Protein AF-A0A0R3RPY6-F1 (afdb_monomer_lite)

Radius of gyration: 16.66 Å; chains: 1; bounding box: 42×38×41 Å

Foldseek 3Di:
DDPAPDQDDPQLVQLVVLCVVLVWAFLCPQQVNSCSNVCSSLLETETAAPDQEACDDWVNGSGHHDDGDDHDPCNLVSLLVSCVSSVRLYYHYHYHHDPVDDDDDVVLLSCVSSVNQEYEAEADDDPDPSGDDRPDDDDPVNQVVVVVSSVVSPRLYYHTDHPTDPPPCVVVSSVVSVVSVVVD

Secondary structure (DSSP, 8-state):
---PPPP-SHHHHHHHHHHHHTT-EEHHHHTT-TTHHHHHHTTEEEEEES-SEESS--TT--SEESSPPPP-TTHHHHHHHHHHHHT-SEEEEEE---TTS--SSHHHHHHHHTT--EEEEE----SSTTSPP-S-PPPHHHHHHHHHHHHHHT-SEEEEETT--TTSSHHHHHHHHHHHHH--

InterPro domains:
  IPR003698 Lipoyl synthase [PTHR10949] (3-104)
  IPR007197 Radical SAM [PF04055] (49-115)
  IPR007197 Radical SAM [SFLDS00029] (50-115)
  IPR058240 Radical SAM superfamily [SSF102114] (10-173)

Structure (mmCIF, N/CA/C/O backbone):
data_AF-A0A0R3RPY6-F1
#
_entry.id   AF-A0A0R3RPY6-F1
#
loop_
_atom_site.group_PDB
_atom_site.id
_atom_site.type_symbol
_atom_site.label_atom_id
_atom_site.label_alt_id
_atom_site.label_comp_id
_atom_site.label_asym_id
_atom_site.label_entity_id
_atom_site.label_seq_id
_atom_site.pdbx_PDB_ins_code
_atom_site.Cartn_x
_atom_site.Cartn_y
_atom_site.Cartn_z
_atom_site.occupancy
_atom_site.B_iso_or_equiv
_atom_site.auth_seq_id
_atom_site.auth_comp_id
_atom_site.auth_asym_id
_atom_site.auth_atom_id
_atom_site.pdbx_PDB_model_num
ATOM 1 N N . MET A 1 1 ? 19.024 -7.242 17.850 1.00 41.72 1 MET A N 1
ATOM 2 C CA . MET A 1 1 ? 17.543 -7.255 17.776 1.00 41.72 1 MET A CA 1
ATOM 3 C C . MET A 1 1 ? 16.976 -7.043 19.172 1.00 41.72 1 MET A C 1
ATOM 5 O O . MET A 1 1 ? 17.352 -7.772 20.080 1.00 41.72 1 MET A O 1
ATOM 9 N N . ARG A 1 2 ? 16.131 -6.024 19.368 1.00 42.88 2 ARG A N 1
ATOM 10 C CA . ARG A 1 2 ? 15.501 -5.726 20.665 1.00 42.88 2 ARG A CA 1
ATOM 11 C C . ARG A 1 2 ? 14.453 -6.812 20.953 1.00 42.88 2 ARG A C 1
ATOM 13 O O . ARG A 1 2 ? 13.569 -7.004 20.123 1.00 42.88 2 ARG A O 1
ATOM 20 N N . LYS A 1 3 ? 14.554 -7.529 22.082 1.00 46.50 3 LYS A N 1
ATOM 21 C CA . LYS A 1 3 ? 13.509 -8.472 22.528 1.00 46.50 3 LYS A CA 1
ATOM 22 C C . LYS A 1 3 ? 12.223 -7.678 22.761 1.00 46.50 3 LYS A C 1
ATOM 24 O O . LYS A 1 3 ? 12.133 -6.909 23.714 1.00 46.50 3 LYS A O 1
ATOM 29 N N . THR A 1 4 ? 11.273 -7.807 21.848 1.00 56.09 4 THR A N 1
ATOM 30 C CA . THR A 1 4 ? 9.959 -7.165 21.919 1.00 56.09 4 THR A CA 1
ATOM 31 C C . THR A 1 4 ? 8.980 -8.120 22.594 1.00 56.09 4 THR A C 1
ATOM 33 O O . THR A 1 4 ? 9.084 -9.337 22.443 1.00 56.09 4 THR A O 1
ATOM 36 N N . LYS A 1 5 ? 8.074 -7.575 23.414 1.00 60.16 5 LYS A N 1
ATOM 37 C CA . LYS A 1 5 ? 7.032 -8.364 24.083 1.00 60.16 5 LYS A CA 1
ATOM 38 C C . LYS A 1 5 ? 6.155 -9.031 23.023 1.00 60.16 5 LYS A C 1
ATOM 40 O O . LYS A 1 5 ? 5.883 -8.420 21.991 1.00 60.16 5 LYS A O 1
ATOM 45 N N . ALA A 1 6 ? 5.717 -10.261 23.292 1.00 69.00 6 ALA A N 1
ATOM 46 C CA . ALA A 1 6 ? 4.781 -10.953 22.415 1.00 69.00 6 ALA A CA 1
ATOM 47 C C . ALA A 1 6 ? 3.552 -10.060 22.163 1.00 69.00 6 ALA A C 1
ATOM 49 O O . ALA A 1 6 ? 3.066 -9.430 23.111 1.00 69.00 6 ALA A O 1
ATOM 50 N N . PRO A 1 7 ? 3.074 -9.959 20.912 1.00 71.81 7 PRO A N 1
ATOM 51 C CA . PRO A 1 7 ? 1.901 -9.158 20.616 1.00 71.81 7 PRO A CA 1
ATOM 52 C C . PRO A 1 7 ? 0.707 -9.711 21.400 1.00 71.81 7 PRO A C 1
ATOM 54 O O . PRO A 1 7 ? 0.365 -10.886 21.293 1.00 71.81 7 PRO A O 1
ATOM 57 N N . ALA A 1 8 ? 0.116 -8.861 22.236 1.00 73.62 8 ALA A N 1
ATOM 58 C CA . ALA A 1 8 ? -0.983 -9.210 23.123 1.00 73.62 8 ALA A CA 1
ATOM 59 C C . ALA A 1 8 ? -1.979 -8.045 23.197 1.00 73.62 8 ALA A C 1
ATOM 61 O O . ALA A 1 8 ? -1.600 -6.877 23.060 1.00 73.62 8 ALA A O 1
ATOM 62 N N . GLY A 1 9 ? -3.254 -8.367 23.413 1.00 81.50 9 GLY A N 1
ATOM 63 C CA . GLY A 1 9 ? -4.333 -7.390 23.570 1.00 81.50 9 GLY A CA 1
ATOM 64 C C . GLY A 1 9 ? -5.594 -7.756 22.790 1.00 81.50 9 GLY A C 1
ATOM 65 O O . GLY A 1 9 ? -5.540 -8.462 21.784 1.00 81.50 9 GLY A O 1
ATOM 66 N N . ARG A 1 10 ? -6.745 -7.253 23.254 1.00 85.12 10 ARG A N 1
ATOM 67 C CA . ARG A 1 10 ? -8.052 -7.491 22.618 1.00 85.12 10 ARG A CA 1
ATOM 68 C C . ARG A 1 10 ? -8.090 -6.963 21.181 1.00 85.12 10 ARG A C 1
ATOM 70 O O . ARG A 1 10 ? -8.435 -7.705 20.272 1.00 85.12 10 ARG A O 1
ATOM 77 N N . VAL A 1 11 ? -7.647 -5.719 20.986 1.00 83.81 11 VAL A N 1
ATOM 78 C CA . VAL A 1 11 ? -7.632 -5.044 19.676 1.00 83.81 11 VAL A CA 1
ATOM 79 C C . VAL A 1 11 ? -6.671 -5.732 18.704 1.00 83.81 11 VAL A C 1
ATOM 81 O O . VAL A 1 11 ? -6.978 -5.861 17.521 1.00 83.81 11 VAL A O 1
ATOM 84 N N .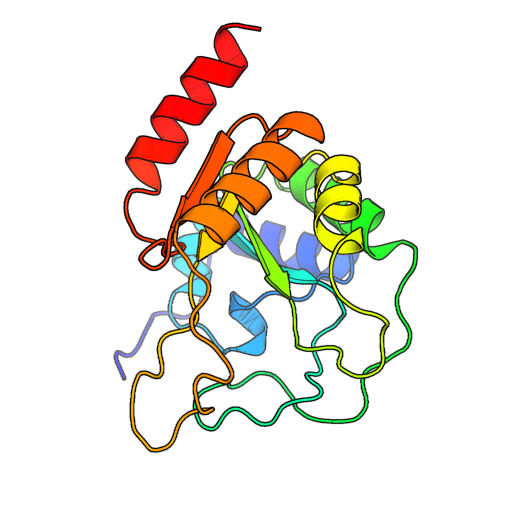 PHE A 1 12 ? -5.530 -6.229 19.191 1.00 87.75 12 PHE A N 1
ATOM 85 C CA . PHE A 1 12 ? -4.620 -7.042 18.382 1.00 87.75 12 PHE A CA 1
ATOM 86 C C . PHE A 1 12 ? -5.296 -8.318 17.858 1.00 87.75 12 PHE A C 1
ATOM 88 O O . PHE A 1 12 ? -5.211 -8.591 16.663 1.00 87.75 12 PHE A O 1
ATOM 95 N N . ASN A 1 13 ? -5.985 -9.073 18.723 1.00 88.19 13 ASN A N 1
ATOM 96 C CA . ASN A 1 13 ? -6.672 -10.306 18.322 1.00 88.19 13 ASN A CA 1
ATOM 97 C C . ASN A 1 13 ? -7.829 -10.025 17.354 1.00 88.19 13 ASN A C 1
ATOM 99 O O . ASN A 1 13 ? -7.922 -10.680 16.324 1.00 88.19 13 ASN A O 1
ATOM 103 N N . GLU A 1 14 ? -8.634 -8.991 17.615 1.00 87.81 14 GLU A N 1
ATOM 104 C CA . GLU A 1 14 ? -9.665 -8.525 16.676 1.00 87.81 14 GLU A CA 1
ATOM 105 C C . GLU A 1 14 ? -9.058 -8.183 15.306 1.00 87.81 14 GLU A C 1
ATOM 107 O O . GLU A 1 14 ? -9.587 -8.576 14.265 1.00 87.81 14 GLU A O 1
ATOM 112 N N . THR A 1 15 ? -7.908 -7.496 15.302 1.00 85.88 15 THR A N 1
ATOM 113 C CA . THR A 1 15 ? -7.197 -7.154 14.065 1.00 85.88 15 THR A CA 1
ATOM 114 C C . THR A 1 15 ? -6.719 -8.394 13.324 1.00 85.88 15 THR A C 1
ATOM 116 O O . THR A 1 15 ? -6.910 -8.509 12.114 1.00 85.88 15 THR A O 1
ATOM 119 N N . LEU A 1 16 ? -6.152 -9.353 14.054 1.00 88.94 16 LEU A N 1
ATOM 120 C CA . LEU A 1 16 ? -5.688 -10.619 13.505 1.00 88.94 16 LEU A CA 1
ATOM 121 C C . LEU A 1 16 ? -6.825 -11.432 12.878 1.00 88.94 16 LEU A C 1
ATOM 123 O O . LEU A 1 16 ? -6.647 -11.976 11.786 1.00 88.94 16 LEU A O 1
ATOM 127 N N . ASP A 1 17 ? -7.973 -11.503 13.545 1.00 89.44 17 ASP A N 1
ATOM 128 C CA . ASP A 1 17 ? -9.133 -12.257 13.073 1.00 89.44 17 ASP A CA 1
ATOM 129 C C . ASP A 1 17 ? -9.714 -11.648 11.801 1.00 89.44 17 ASP A C 1
ATOM 131 O O . ASP A 1 17 ? -10.043 -12.375 10.868 1.00 89.44 17 ASP A O 1
ATOM 135 N N . ILE A 1 18 ? -9.777 -10.318 11.712 1.00 85.69 18 ILE A N 1
ATOM 136 C CA . ILE A 1 18 ? -10.282 -9.641 10.514 1.00 85.69 18 ILE A CA 1
ATOM 137 C C . ILE A 1 18 ? -9.298 -9.789 9.348 1.00 85.69 18 ILE A C 1
ATOM 139 O O . ILE A 1 18 ? -9.722 -10.113 8.239 1.00 85.69 18 ILE A O 1
ATOM 143 N N . VAL A 1 19 ? -7.990 -9.646 9.590 1.00 86.88 19 VAL A N 1
ATOM 144 C CA . VAL A 1 19 ? -6.955 -9.906 8.573 1.00 86.88 19 VAL A CA 1
ATOM 145 C C . VAL A 1 19 ? -7.082 -11.329 8.020 1.00 86.88 19 VAL A C 1
ATOM 147 O O . VAL A 1 19 ? -7.006 -11.526 6.811 1.00 86.88 19 VAL A O 1
ATOM 150 N N . ARG A 1 20 ? -7.328 -12.326 8.882 1.00 88.00 20 ARG A N 1
ATOM 151 C CA . ARG A 1 20 ? -7.547 -13.721 8.462 1.00 88.00 20 ARG A CA 1
ATOM 152 C C . ARG A 1 20 ? -8.860 -13.911 7.708 1.00 88.00 20 ARG A C 1
ATOM 154 O O . ARG A 1 20 ? -8.863 -14.551 6.662 1.00 88.00 20 ARG A O 1
ATOM 161 N N . LEU A 1 21 ? -9.953 -13.354 8.225 1.00 87.69 21 LEU A N 1
ATOM 162 C CA . LEU A 1 21 ? -11.292 -13.481 7.647 1.00 87.69 21 LEU A CA 1
ATOM 163 C C . LEU A 1 21 ? -11.347 -12.950 6.210 1.00 87.69 21 LEU A C 1
ATOM 165 O O . LEU A 1 21 ? -12.005 -13.546 5.364 1.00 87.69 21 LEU A O 1
ATOM 169 N N . HIS A 1 22 ? -10.640 -11.852 5.942 1.00 83.81 22 HIS A N 1
ATOM 170 C CA . HIS A 1 22 ? -10.596 -11.207 4.629 1.00 83.81 22 HIS A CA 1
ATOM 171 C C . HIS A 1 22 ? -9.367 -11.590 3.800 1.00 83.81 22 HIS A C 1
ATOM 173 O O . HIS A 1 22 ? -9.105 -10.950 2.790 1.00 83.81 22 HIS A O 1
ATOM 179 N N . LYS A 1 23 ? -8.620 -12.626 4.211 1.00 86.00 23 LYS A N 1
ATOM 180 C CA . LYS A 1 23 ? -7.450 -13.146 3.481 1.00 86.00 23 LYS A CA 1
ATOM 181 C C . LYS A 1 23 ? -6.410 -12.067 3.139 1.00 86.00 23 LYS A C 1
ATOM 183 O O . LYS A 1 23 ? -5.788 -12.113 2.088 1.00 86.00 23 LYS A O 1
ATOM 188 N N . LEU A 1 24 ? -6.210 -11.100 4.034 1.00 83.31 24 LEU A N 1
ATOM 189 C CA . LEU A 1 24 ? -5.275 -10.008 3.790 1.00 83.31 24 LEU A CA 1
ATOM 190 C C . LEU A 1 24 ? -3.835 -10.413 4.091 1.00 83.31 24 LEU A C 1
ATOM 192 O O . LEU A 1 24 ? -3.530 -10.980 5.149 1.00 83.31 24 LEU A O 1
ATOM 196 N N . HIS A 1 25 ? -2.936 -10.000 3.206 1.00 87.50 25 HIS A N 1
ATOM 197 C CA . HIS A 1 25 ? -1.505 -10.011 3.461 1.00 87.50 25 HIS A CA 1
ATOM 198 C C . HIS A 1 25 ? -1.090 -8.688 4.106 1.00 87.50 25 HIS A C 1
ATOM 200 O O . HIS A 1 25 ? -1.678 -7.638 3.869 1.00 87.50 25 HIS A O 1
ATOM 206 N N . THR A 1 26 ? -0.104 -8.715 5.002 1.00 87.00 26 THR A N 1
ATOM 207 C CA . THR A 1 26 ? 0.362 -7.494 5.683 1.00 87.00 26 THR A CA 1
ATOM 208 C C . THR A 1 26 ? 1.868 -7.535 5.820 1.00 87.00 26 THR A C 1
ATOM 210 O O . THR A 1 26 ? 2.405 -8.553 6.258 1.00 87.00 26 THR A O 1
ATOM 213 N N . VAL A 1 27 ? 2.547 -6.411 5.574 1.00 82.50 27 VAL A N 1
ATOM 214 C CA . VAL A 1 27 ? 4.002 -6.308 5.813 1.00 82.50 27 VAL A CA 1
ATOM 215 C C . VAL A 1 27 ? 4.318 -6.672 7.257 1.00 82.50 27 VAL A C 1
ATOM 217 O O . VAL A 1 27 ? 5.330 -7.301 7.549 1.00 82.50 27 VAL A O 1
ATOM 220 N N . CYS A 1 28 ? 3.419 -6.321 8.179 1.00 82.75 28 CYS A N 1
ATOM 221 C CA . CYS A 1 28 ? 3.586 -6.621 9.589 1.00 82.75 28 CYS A CA 1
ATOM 222 C C . CYS A 1 28 ? 3.773 -8.126 9.853 1.00 82.75 28 CYS A C 1
ATOM 224 O O . CYS A 1 28 ? 4.609 -8.483 10.685 1.00 82.75 28 CYS A O 1
ATOM 226 N N . LYS A 1 29 ? 3.031 -8.989 9.143 1.00 85.12 29 LYS A N 1
ATOM 227 C CA . LYS A 1 29 ? 3.148 -10.450 9.239 1.00 85.12 29 LYS A CA 1
ATOM 228 C C . LYS A 1 29 ? 4.248 -10.999 8.335 1.00 85.12 29 LYS A C 1
ATOM 230 O O . LYS A 1 29 ? 5.123 -11.696 8.839 1.00 85.12 29 LYS A O 1
ATOM 235 N N . GLU A 1 30 ? 4.232 -10.653 7.048 1.00 83.69 30 GLU A N 1
ATOM 236 C CA . GLU A 1 30 ? 5.145 -11.237 6.052 1.00 83.69 30 GLU A CA 1
ATOM 237 C C . GLU A 1 30 ? 6.609 -10.863 6.324 1.00 83.69 30 GLU A C 1
ATOM 239 O O . GLU A 1 30 ? 7.513 -11.674 6.148 1.00 83.69 30 GLU A O 1
ATOM 244 N N . ALA A 1 31 ? 6.865 -9.657 6.847 1.00 76.31 31 ALA A N 1
ATOM 245 C CA . ALA A 1 31 ? 8.213 -9.220 7.204 1.00 76.31 31 ALA A CA 1
ATOM 246 C C . ALA A 1 31 ? 8.608 -9.525 8.662 1.00 76.31 31 ALA A C 1
ATOM 248 O O . ALA A 1 31 ? 9.688 -9.120 9.101 1.00 76.31 31 ALA A O 1
ATOM 249 N N . ALA A 1 32 ? 7.754 -10.221 9.426 1.00 78.56 32 ALA A N 1
ATOM 250 C CA . ALA A 1 32 ? 7.939 -10.492 10.855 1.00 78.56 32 ALA A CA 1
ATOM 251 C C . ALA A 1 32 ? 8.277 -9.217 11.661 1.00 78.56 32 ALA A C 1
ATOM 253 O O . ALA A 1 32 ? 9.295 -9.140 12.358 1.00 78.56 32 ALA A O 1
ATOM 254 N N . CYS A 1 33 ? 7.437 -8.187 11.525 1.00 78.81 33 CYS A N 1
ATOM 255 C CA . CYS A 1 33 ? 7.679 -6.876 12.118 1.00 78.81 33 CYS A CA 1
ATOM 256 C C . CYS A 1 33 ? 7.636 -6.937 13.659 1.00 78.81 33 CYS A C 1
ATOM 258 O O . CYS A 1 33 ? 6.618 -7.347 14.224 1.00 78.81 33 CYS A O 1
ATOM 260 N N . PRO A 1 34 ? 8.675 -6.454 14.372 1.00 77.75 34 PRO A N 1
ATOM 261 C CA . PRO A 1 34 ? 8.707 -6.478 15.838 1.00 77.75 34 PRO A CA 1
ATOM 262 C C . PRO A 1 34 ? 7.668 -5.548 16.490 1.00 77.75 34 PRO A C 1
ATOM 264 O O . PRO A 1 34 ? 7.366 -5.700 17.670 1.00 77.75 34 PRO A O 1
ATOM 267 N N . ASN A 1 35 ? 7.103 -4.603 15.730 1.00 81.94 35 ASN A N 1
ATOM 268 C CA . ASN A 1 35 ? 6.171 -3.587 16.229 1.00 81.94 35 ASN A CA 1
ATOM 269 C C . ASN A 1 35 ? 4.697 -3.918 15.941 1.00 81.94 35 ASN A C 1
ATOM 271 O O . ASN A 1 35 ? 3.823 -3.101 16.229 1.00 81.94 35 ASN A O 1
ATOM 275 N N . ILE A 1 36 ? 4.395 -5.102 15.391 1.00 85.25 36 ILE A N 1
ATOM 276 C CA . ILE A 1 36 ? 3.035 -5.480 14.973 1.00 85.25 36 ILE A CA 1
ATOM 277 C C . ILE A 1 36 ? 1.993 -5.286 16.086 1.00 85.25 36 ILE A C 1
ATOM 279 O O . ILE A 1 36 ? 0.921 -4.742 15.836 1.00 85.25 36 ILE A O 1
ATOM 283 N N . GLY A 1 37 ? 2.329 -5.648 17.329 1.00 85.31 37 GLY A N 1
ATOM 284 C CA . GLY A 1 37 ? 1.432 -5.494 18.475 1.00 85.31 37 GLY A CA 1
ATOM 285 C C . GLY A 1 37 ? 1.117 -4.034 18.806 1.00 85.31 37 GLY A C 1
ATOM 286 O O . GLY A 1 37 ? -0.025 -3.710 19.116 1.00 85.31 37 GLY A O 1
ATOM 287 N N . GLU A 1 38 ? 2.102 -3.139 18.719 1.00 83.25 38 GLU A N 1
ATOM 288 C CA . GLU A 1 38 ? 1.892 -1.713 18.985 1.00 83.25 38 GLU A CA 1
ATOM 289 C C . GLU A 1 38 ? 1.036 -1.069 17.888 1.00 83.25 38 GLU A C 1
ATOM 291 O O . GLU A 1 38 ? 0.050 -0.393 18.189 1.00 83.25 38 GLU A O 1
ATOM 296 N N . CYS A 1 39 ? 1.383 -1.310 16.621 1.00 82.06 39 CYS A N 1
ATOM 297 C CA . CYS A 1 39 ? 0.677 -0.734 15.479 1.00 82.06 39 CYS A CA 1
ATOM 298 C C . CYS A 1 39 ? -0.788 -1.188 15.440 1.00 82.06 39 CYS A C 1
ATOM 300 O O . CYS A 1 39 ? -1.694 -0.360 15.347 1.00 82.06 39 CYS A O 1
ATOM 302 N N . TRP A 1 40 ? -1.037 -2.491 15.584 1.00 85.69 40 TRP A N 1
ATOM 303 C CA . TRP A 1 40 ? -2.389 -3.038 15.475 1.00 85.69 40 TRP A CA 1
ATOM 304 C C . TRP A 1 40 ? -3.276 -2.639 16.653 1.00 85.69 40 TRP A C 1
ATOM 306 O O . TRP A 1 40 ? -4.442 -2.316 16.447 1.00 85.69 40 TRP A O 1
ATOM 316 N N . ASN A 1 41 ? -2.735 -2.540 17.874 1.00 81.50 41 ASN A N 1
ATOM 317 C CA . ASN A 1 41 ? -3.499 -2.011 19.009 1.00 81.50 41 ASN A CA 1
ATOM 318 C C . ASN A 1 41 ? -3.906 -0.536 18.811 1.00 81.50 41 ASN A C 1
ATOM 320 O O . ASN A 1 41 ? -4.947 -0.117 19.314 1.00 81.50 41 ASN A O 1
ATOM 324 N N . LYS A 1 42 ? -3.134 0.241 18.037 1.00 79.38 42 LYS A N 1
ATOM 325 C CA . LYS A 1 42 ? -3.481 1.613 17.620 1.00 79.38 42 LYS A CA 1
ATOM 326 C C . LYS A 1 42 ? -4.410 1.664 16.393 1.00 79.38 42 LYS A C 1
ATOM 328 O O . LYS A 1 42 ? -4.758 2.755 15.953 1.00 79.38 42 LYS A O 1
ATOM 333 N N . ARG A 1 43 ? -4.847 0.513 15.859 1.00 76.19 43 ARG A N 1
ATOM 334 C CA . ARG A 1 43 ? -5.608 0.385 14.597 1.00 76.19 43 ARG A CA 1
ATOM 335 C C . ARG A 1 43 ? -4.864 0.970 13.394 1.00 76.19 43 ARG A C 1
ATOM 337 O O . ARG A 1 43 ? -5.469 1.618 12.538 1.00 76.19 43 ARG A O 1
ATOM 344 N N . HIS A 1 44 ? -3.549 0.765 13.361 1.00 79.69 44 HIS A N 1
ATOM 345 C CA . HIS A 1 44 ? -2.684 1.084 12.231 1.00 79.69 44 HIS A CA 1
ATOM 346 C C . HIS A 1 44 ? -2.178 -0.223 11.620 1.00 79.69 44 HIS A C 1
ATOM 348 O O . HIS A 1 44 ? -1.607 -1.061 12.323 1.00 79.69 44 HIS A O 1
ATOM 354 N N . ALA A 1 45 ? -2.357 -0.390 10.314 1.00 79.88 45 ALA A N 1
ATOM 355 C CA . ALA A 1 45 ? -1.887 -1.571 9.604 1.00 79.88 45 ALA A CA 1
ATOM 356 C C . ALA A 1 45 ? -1.298 -1.197 8.244 1.00 79.88 45 ALA A C 1
ATOM 358 O O . ALA A 1 45 ? -1.794 -0.299 7.563 1.00 79.88 45 ALA A O 1
ATOM 359 N N . THR A 1 46 ? -0.246 -1.918 7.858 1.00 81.00 46 THR A N 1
ATOM 360 C CA . THR A 1 46 ? 0.289 -1.888 6.497 1.00 81.00 46 THR A CA 1
ATOM 361 C C . THR A 1 46 ? -0.118 -3.168 5.786 1.00 81.00 46 THR A C 1
ATOM 363 O O . THR A 1 46 ? 0.377 -4.249 6.121 1.00 81.00 46 THR A O 1
ATOM 366 N N . VAL A 1 47 ? -1.038 -3.044 4.839 1.00 82.44 47 VAL A N 1
ATOM 367 C CA . VAL A 1 47 ? -1.565 -4.151 4.040 1.00 82.44 47 VAL A CA 1
ATOM 368 C C . VAL A 1 47 ? -0.708 -4.324 2.790 1.00 82.44 47 VAL A C 1
ATOM 370 O O . VAL A 1 47 ? -0.271 -3.341 2.199 1.00 82.44 47 VAL A O 1
ATOM 373 N N . MET A 1 48 ? -0.453 -5.576 2.425 1.00 81.38 48 MET A N 1
ATOM 374 C CA . MET A 1 48 ? 0.139 -5.972 1.153 1.00 81.38 48 MET A CA 1
ATOM 375 C C . MET A 1 48 ? -0.967 -6.481 0.232 1.00 81.38 48 MET A C 1
ATOM 377 O O . MET A 1 48 ? -1.719 -7.364 0.639 1.00 81.38 48 MET A O 1
ATOM 381 N N . ILE A 1 49 ? -1.054 -5.924 -0.970 1.00 78.88 49 ILE A N 1
ATOM 382 C CA . ILE A 1 49 ? -1.914 -6.403 -2.059 1.00 78.88 49 ILE A CA 1
ATOM 383 C C . ILE A 1 49 ? -1.094 -7.205 -3.076 1.00 78.88 49 ILE A C 1
ATOM 385 O O . ILE A 1 49 ? 0.142 -7.175 -3.051 1.00 78.88 49 ILE A O 1
ATOM 389 N N . LEU A 1 50 ? -1.785 -7.877 -3.996 1.00 80.94 50 LEU A N 1
ATOM 390 C CA . LEU A 1 50 ? -1.229 -8.757 -5.026 1.00 80.94 50 LEU A CA 1
ATOM 391 C C . LEU A 1 50 ? -0.582 -10.041 -4.476 1.00 80.94 50 LEU A C 1
ATOM 393 O O . LEU A 1 50 ? 0.214 -10.686 -5.167 1.00 80.94 50 LEU A O 1
ATOM 397 N N . GLY A 1 51 ? -0.957 -10.432 -3.254 1.00 82.50 51 GLY A N 1
ATOM 398 C CA . GLY A 1 51 ? -0.472 -11.633 -2.569 1.00 82.50 51 GLY A CA 1
ATOM 399 C C . GLY A 1 51 ? 0.718 -11.414 -1.621 1.00 82.50 51 GLY A C 1
ATOM 400 O O . GLY A 1 51 ? 1.129 -10.293 -1.321 1.00 82.50 51 GLY A O 1
ATOM 401 N N . SER A 1 52 ? 1.277 -12.520 -1.116 1.00 86.88 52 SER A N 1
ATOM 402 C CA . SER A 1 52 ? 2.461 -12.542 -0.232 1.00 86.88 52 SER A CA 1
ATOM 403 C C . SER A 1 52 ? 3.740 -13.055 -0.889 1.00 86.88 52 SER A C 1
ATOM 405 O O . SER A 1 52 ? 4.769 -13.146 -0.219 1.00 86.88 52 SER A O 1
ATOM 407 N N . VAL A 1 53 ? 3.693 -13.413 -2.172 1.00 84.69 53 VAL A N 1
ATOM 408 C CA . VAL A 1 53 ? 4.843 -13.944 -2.908 1.00 84.69 53 VAL A CA 1
ATOM 409 C C . VAL A 1 53 ? 5.284 -12.917 -3.938 1.00 84.69 53 VAL A C 1
ATOM 411 O O . VAL A 1 53 ? 4.521 -12.545 -4.821 1.00 84.69 53 VAL A O 1
ATOM 414 N N . CYS A 1 54 ? 6.521 -12.460 -3.806 1.00 81.50 54 CYS A N 1
ATOM 415 C CA . CYS A 1 54 ? 7.146 -11.494 -4.696 1.00 81.50 54 CYS A CA 1
ATOM 416 C C . CYS A 1 54 ? 7.859 -12.204 -5.851 1.00 81.50 54 CYS A C 1
ATOM 418 O O . CYS A 1 54 ? 8.526 -13.218 -5.626 1.00 81.50 54 CYS A O 1
ATOM 420 N N . THR A 1 55 ? 7.797 -11.648 -7.064 1.00 81.25 55 THR A N 1
ATOM 421 C CA . THR A 1 55 ? 8.612 -12.128 -8.199 1.00 81.25 55 THR A CA 1
ATOM 422 C C . THR A 1 55 ? 10.097 -11.790 -8.033 1.00 81.25 55 THR A C 1
ATOM 424 O O . THR A 1 55 ? 10.951 -12.402 -8.676 1.00 81.25 55 THR A O 1
ATOM 427 N N . ARG A 1 56 ? 10.434 -10.850 -7.137 1.00 79.25 56 ARG A N 1
ATOM 428 C CA . ARG A 1 56 ? 11.804 -10.370 -6.902 1.00 79.25 56 ARG A CA 1
ATOM 429 C C . ARG A 1 56 ? 12.363 -10.792 -5.539 1.00 79.25 56 ARG A C 1
ATOM 431 O O . ARG A 1 56 ? 11.710 -10.663 -4.503 1.00 79.25 56 ARG A O 1
ATOM 438 N N . ALA A 1 57 ? 13.625 -11.234 -5.535 1.00 80.00 57 ALA A N 1
ATOM 439 C CA . ALA A 1 57 ? 14.363 -11.702 -4.354 1.00 80.00 57 ALA A CA 1
ATOM 440 C C . ALA A 1 57 ? 15.222 -10.590 -3.719 1.00 80.00 57 ALA A C 1
ATOM 442 O O . ALA A 1 57 ? 16.453 -10.602 -3.784 1.00 80.00 57 ALA A O 1
ATOM 443 N N . CYS A 1 58 ? 14.591 -9.591 -3.109 1.00 75.12 58 CYS A N 1
ATOM 444 C CA . CYS A 1 58 ? 15.317 -8.521 -2.424 1.00 75.12 58 CYS A CA 1
ATOM 445 C C . CYS A 1 58 ? 16.078 -9.053 -1.193 1.00 75.12 58 CYS A C 1
ATOM 447 O O . CYS A 1 58 ? 15.460 -9.536 -0.252 1.00 75.12 58 CYS A O 1
ATOM 449 N N . ALA A 1 59 ? 17.403 -8.871 -1.128 1.00 67.75 59 ALA A N 1
ATOM 450 C CA . ALA A 1 59 ? 18.268 -9.424 -0.065 1.00 67.75 59 ALA A CA 1
ATOM 451 C C . ALA A 1 59 ? 17.929 -8.993 1.383 1.00 67.75 59 ALA A C 1
ATOM 453 O O . ALA A 1 59 ? 18.428 -9.566 2.348 1.00 67.75 59 ALA A O 1
ATOM 454 N N . PHE A 1 60 ? 17.114 -7.953 1.537 1.00 63.50 60 PHE A N 1
ATOM 455 C CA . PHE A 1 60 ? 16.670 -7.385 2.812 1.00 63.50 60 PHE A CA 1
ATOM 456 C C . PHE A 1 60 ? 15.199 -7.672 3.116 1.00 63.50 60 PHE A C 1
ATOM 458 O O . PHE A 1 60 ? 14.744 -7.461 4.241 1.00 63.50 60 PHE A O 1
ATOM 465 N N . CYS A 1 61 ? 14.444 -8.091 2.101 1.00 73.00 61 CYS A N 1
ATOM 466 C CA . CYS A 1 61 ? 13.023 -8.332 2.215 1.00 73.00 61 CYS A CA 1
ATOM 467 C C . CYS A 1 61 ? 12.811 -9.754 2.727 1.00 73.00 61 CYS A C 1
ATOM 469 O O . CYS A 1 61 ? 13.432 -10.697 2.249 1.00 73.00 61 CYS A O 1
ATOM 471 N N . LYS A 1 62 ? 11.944 -9.899 3.728 1.00 77.00 62 LYS A N 1
ATOM 472 C CA . LYS A 1 62 ? 11.576 -11.205 4.292 1.00 77.00 62 LYS A CA 1
ATOM 473 C C . LYS A 1 62 ? 10.334 -11.819 3.648 1.00 77.00 62 LYS A C 1
ATOM 475 O O . LYS A 1 62 ? 9.971 -12.935 4.000 1.00 77.00 62 LYS A O 1
ATOM 480 N N . VAL A 1 63 ? 9.696 -11.085 2.740 1.00 81.75 63 VAL A N 1
ATOM 481 C CA . VAL A 1 63 ? 8.551 -11.568 1.970 1.00 81.75 63 VAL A CA 1
ATOM 482 C C . VAL A 1 63 ? 8.992 -12.761 1.123 1.00 81.75 63 VAL A C 1
ATOM 484 O O . VAL A 1 63 ? 10.105 -12.765 0.596 1.00 81.75 63 VAL A O 1
ATOM 487 N N . ALA A 1 64 ? 8.132 -13.773 1.014 1.00 86.19 64 ALA A N 1
ATOM 488 C CA . ALA A 1 64 ? 8.421 -14.962 0.226 1.00 86.19 64 ALA A CA 1
ATOM 489 C C . ALA A 1 64 ? 8.701 -14.590 -1.239 1.00 86.19 64 ALA A C 1
ATOM 491 O O . ALA A 1 64 ? 8.073 -13.687 -1.788 1.00 86.19 64 ALA A O 1
ATOM 492 N N . THR A 1 65 ? 9.633 -15.293 -1.881 1.00 88.31 65 THR A N 1
ATOM 493 C CA . THR A 1 65 ? 9.930 -15.114 -3.307 1.00 88.31 65 THR A CA 1
ATOM 494 C C . THR A 1 65 ? 9.600 -16.385 -4.070 1.00 88.31 65 THR A C 1
ATOM 496 O O . THR A 1 65 ? 9.916 -17.481 -3.605 1.00 88.31 65 THR A O 1
ATOM 499 N N . GLY A 1 66 ? 8.989 -16.246 -5.243 1.00 88.56 66 GLY A N 1
ATOM 500 C CA . GLY A 1 66 ? 8.632 -17.379 -6.086 1.00 88.56 66 GLY A CA 1
ATOM 501 C C . GLY A 1 66 ? 7.669 -16.991 -7.198 1.00 88.56 66 GLY A C 1
ATOM 502 O O . GLY A 1 66 ? 7.573 -15.825 -7.568 1.00 88.56 66 GLY A O 1
ATOM 503 N N . ILE A 1 67 ? 6.959 -17.990 -7.718 1.00 87.12 67 ILE A N 1
ATOM 504 C CA . ILE A 1 67 ? 5.863 -17.787 -8.667 1.00 87.12 67 ILE A CA 1
ATOM 505 C C . ILE A 1 67 ? 4.623 -17.387 -7.853 1.00 87.12 67 ILE A C 1
ATOM 507 O O . ILE A 1 67 ? 4.197 -18.187 -7.016 1.00 87.12 67 ILE A O 1
ATOM 511 N N . PRO A 1 68 ? 4.067 -16.177 -8.045 1.00 86.12 68 PRO A N 1
ATOM 512 C CA . PRO A 1 68 ? 2.890 -15.740 -7.306 1.00 86.12 68 PRO A CA 1
ATOM 513 C C . PRO A 1 68 ? 1.630 -16.519 -7.692 1.00 86.12 68 PRO A C 1
ATOM 515 O O . PRO A 1 68 ? 1.505 -17.031 -8.808 1.00 86.12 68 PRO A O 1
ATOM 518 N N . ASP A 1 69 ? 0.659 -16.543 -6.780 1.00 83.31 69 ASP A N 1
ATOM 519 C CA . ASP A 1 69 ? -0.687 -17.022 -7.080 1.00 83.31 69 ASP A CA 1
ATOM 520 C C . ASP A 1 69 ? -1.403 -16.103 -8.089 1.00 83.31 69 ASP A C 1
ATOM 522 O O . ASP A 1 69 ? -1.028 -14.945 -8.339 1.00 83.31 69 ASP A O 1
ATOM 526 N N . LYS A 1 70 ? -2.488 -16.622 -8.674 1.00 81.81 70 LYS A N 1
ATOM 527 C CA . LYS A 1 70 ? -3.379 -15.820 -9.520 1.00 81.81 70 LYS A CA 1
ATOM 528 C C . LYS A 1 70 ? -3.944 -14.648 -8.719 1.00 81.81 70 LYS A C 1
ATOM 530 O O . LYS A 1 70 ? -4.231 -14.794 -7.533 1.00 81.81 70 LYS A O 1
ATOM 535 N N . LEU A 1 71 ? -4.130 -13.511 -9.391 1.00 73.75 71 LEU A N 1
ATOM 536 C CA . LEU A 1 71 ? -4.819 -12.363 -8.807 1.00 73.75 71 LEU A CA 1
ATOM 537 C C . LEU A 1 71 ? -6.185 -12.787 -8.269 1.00 73.75 71 LEU A C 1
ATOM 539 O O . LEU A 1 71 ? -6.936 -13.463 -8.974 1.00 73.75 71 LEU A O 1
ATOM 543 N N . ASP A 1 72 ? -6.493 -12.375 -7.041 1.00 75.44 72 ASP A N 1
ATOM 544 C CA . ASP A 1 72 ? -7.837 -12.471 -6.483 1.00 75.44 72 ASP A CA 1
ATOM 545 C C . ASP A 1 72 ? -8.636 -11.235 -6.931 1.00 75.44 72 ASP A C 1
ATOM 547 O O . ASP A 1 72 ? -8.360 -10.132 -6.453 1.00 75.44 72 ASP A O 1
ATOM 551 N N . PRO A 1 73 ? -9.638 -11.379 -7.821 1.00 69.75 73 PRO A N 1
ATOM 552 C CA . PRO A 1 73 ? -10.441 -10.248 -8.285 1.00 69.75 73 PRO A CA 1
ATOM 553 C C . PRO A 1 73 ? -11.234 -9.571 -7.160 1.00 69.75 73 PRO A C 1
ATOM 555 O O . PRO A 1 73 ? -11.661 -8.430 -7.310 1.00 69.75 73 PRO A O 1
ATOM 558 N N . HIS A 1 74 ? -11.440 -10.264 -6.034 1.00 76.44 74 HIS A N 1
ATOM 559 C CA . HIS A 1 74 ? -12.136 -9.737 -4.864 1.00 76.44 74 HIS A CA 1
ATOM 560 C C . HIS A 1 74 ? -11.182 -9.168 -3.804 1.00 76.44 74 HIS A C 1
ATOM 562 O O . HIS A 1 74 ? -11.657 -8.717 -2.760 1.00 76.44 74 HIS A O 1
ATOM 568 N N . GLU A 1 75 ? -9.862 -9.149 -4.035 1.00 74.75 75 GLU A N 1
ATOM 569 C CA . GLU A 1 75 ? -8.885 -8.574 -3.097 1.00 74.75 75 GLU A CA 1
ATOM 570 C C . GLU A 1 75 ? -9.227 -7.121 -2.703 1.00 74.75 75 GLU A C 1
ATOM 572 O O . GLU A 1 75 ? -9.252 -6.843 -1.497 1.00 74.75 75 GLU A O 1
A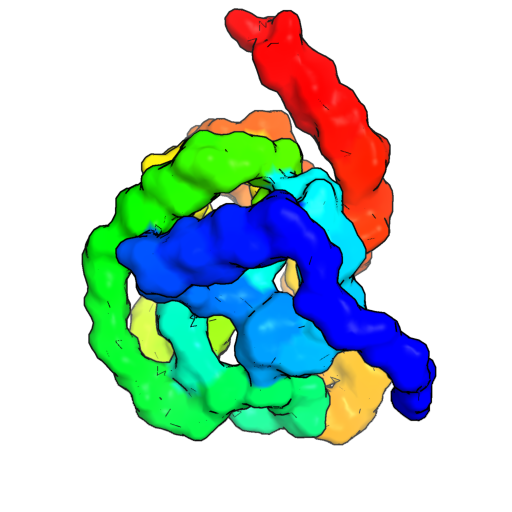TOM 577 N N . PRO A 1 76 ? -9.607 -6.213 -3.633 1.00 71.81 76 PRO A N 1
ATOM 578 C CA . PRO A 1 76 ? -9.988 -4.845 -3.270 1.00 71.81 76 PRO A CA 1
ATOM 579 C C . PRO A 1 76 ? -11.235 -4.789 -2.377 1.00 71.81 76 PRO A C 1
ATOM 581 O O . PRO A 1 76 ? -11.281 -4.045 -1.396 1.00 71.81 76 PRO A O 1
ATOM 584 N N . GLU A 1 77 ? -12.240 -5.619 -2.664 1.00 73.38 77 GLU A N 1
ATOM 585 C CA . GLU A 1 77 ? -13.478 -5.683 -1.882 1.00 73.38 77 GLU A CA 1
ATOM 586 C C . GLU A 1 77 ? -13.223 -6.257 -0.479 1.00 73.38 77 GLU A C 1
ATOM 588 O O . GLU A 1 77 ? -13.749 -5.763 0.525 1.00 73.38 77 GLU A O 1
ATOM 593 N N . ASN A 1 78 ? -12.386 -7.290 -0.390 1.00 75.38 78 ASN A N 1
ATOM 594 C CA . ASN A 1 78 ? -11.967 -7.889 0.870 1.00 75.38 78 ASN A CA 1
ATOM 595 C C . ASN A 1 78 ? -11.188 -6.887 1.729 1.00 75.38 78 ASN A C 1
ATOM 597 O O . ASN A 1 78 ? -11.452 -6.774 2.930 1.00 75.38 78 ASN A O 1
ATOM 601 N N . LEU A 1 79 ? -10.295 -6.114 1.108 1.00 73.94 79 LEU A N 1
ATOM 602 C CA . LEU A 1 79 ? -9.559 -5.034 1.752 1.00 73.94 79 LEU A CA 1
ATOM 603 C C . LEU A 1 79 ? -10.492 -3.940 2.279 1.00 73.94 79 LEU A C 1
ATOM 605 O O . LEU A 1 79 ? -10.413 -3.596 3.460 1.00 73.94 79 LEU A O 1
ATOM 609 N N . ALA A 1 80 ? -11.424 -3.454 1.459 1.00 72.06 80 ALA A N 1
ATOM 610 C CA . ALA A 1 80 ? -12.395 -2.438 1.864 1.00 72.06 80 ALA A CA 1
ATOM 611 C C . ALA A 1 80 ? -13.247 -2.905 3.058 1.00 72.06 80 ALA A C 1
ATOM 613 O O . ALA A 1 80 ? -13.375 -2.206 4.070 1.00 72.06 80 ALA A O 1
ATOM 614 N N . LYS A 1 81 ? -13.770 -4.140 2.996 1.00 76.19 81 LYS A N 1
ATOM 615 C CA . LYS A 1 81 ? -14.535 -4.750 4.097 1.00 76.19 81 LYS A CA 1
ATOM 616 C C . LYS A 1 81 ? -13.706 -4.841 5.376 1.00 76.19 81 LYS A C 1
ATOM 618 O O . LYS A 1 81 ? -14.220 -4.532 6.453 1.00 76.19 81 LYS A O 1
ATOM 623 N N . ALA A 1 82 ? -12.435 -5.224 5.272 1.00 77.50 82 ALA A N 1
ATOM 624 C CA . ALA A 1 82 ? -11.538 -5.307 6.415 1.00 77.50 82 ALA A CA 1
ATOM 625 C C . ALA A 1 82 ? -11.239 -3.930 7.019 1.00 77.50 82 ALA A C 1
ATOM 627 O O . ALA A 1 82 ? -11.360 -3.779 8.233 1.00 77.50 82 ALA A O 1
ATOM 628 N N . ILE A 1 83 ? -10.910 -2.920 6.203 1.00 77.31 83 ILE A N 1
ATOM 629 C CA . ILE A 1 83 ? -10.651 -1.539 6.652 1.00 77.31 83 ILE A CA 1
ATOM 630 C C . ILE A 1 83 ? -11.864 -0.999 7.414 1.00 77.31 83 ILE A C 1
ATOM 632 O O . ILE A 1 83 ? -11.724 -0.511 8.541 1.00 77.31 83 ILE A O 1
ATOM 636 N N . LYS A 1 84 ? -13.061 -1.160 6.837 1.00 76.06 84 LYS A N 1
ATOM 637 C CA . LYS A 1 84 ? -14.326 -0.732 7.443 1.00 76.06 84 LYS A CA 1
ATOM 638 C C . LYS A 1 84 ? -14.600 -1.452 8.760 1.00 76.06 84 LYS A C 1
ATOM 640 O O . LYS A 1 84 ? -14.914 -0.811 9.760 1.00 76.06 84 LYS A O 1
ATOM 645 N N . LYS A 1 85 ? -14.441 -2.779 8.793 1.00 77.31 85 LYS A N 1
ATOM 646 C CA . LYS A 1 85 ? -14.698 -3.602 9.987 1.00 77.31 85 LYS A CA 1
ATOM 647 C C . LYS A 1 85 ? -13.693 -3.338 11.109 1.00 77.31 85 LYS A C 1
ATOM 649 O O . LYS A 1 85 ? -14.060 -3.344 12.281 1.00 77.31 85 LYS A O 1
ATOM 654 N N . LEU A 1 86 ? -12.440 -3.064 10.755 1.00 70.62 86 LEU A N 1
ATOM 655 C CA . LEU A 1 86 ? -11.385 -2.684 11.693 1.00 70.62 86 LEU A CA 1
ATOM 656 C C . LEU A 1 86 ? -11.524 -1.254 12.197 1.00 70.62 86 LEU A C 1
ATOM 658 O O . LEU A 1 86 ? -10.883 -0.909 13.193 1.00 70.62 86 LEU A O 1
ATOM 662 N N . ASN A 1 87 ? -12.327 -0.423 11.526 1.00 75.94 87 ASN A N 1
ATOM 663 C CA . ASN A 1 87 ? -12.347 1.020 11.731 1.00 75.94 87 ASN A CA 1
ATOM 664 C C . ASN A 1 87 ? -10.904 1.560 11.782 1.00 75.94 87 ASN A C 1
ATOM 666 O O . ASN A 1 87 ? -10.506 2.216 12.754 1.00 75.94 87 ASN A O 1
ATOM 670 N N . LEU A 1 88 ? -10.079 1.145 10.804 1.00 66.31 88 LEU A N 1
ATOM 671 C CA . LEU A 1 88 ? -8.686 1.579 10.741 1.00 66.31 88 LEU A CA 1
ATOM 672 C C . LEU A 1 88 ? -8.680 3.091 10.600 1.00 66.31 88 LEU A C 1
ATOM 674 O O . LEU A 1 88 ? -9.302 3.651 9.702 1.00 66.31 88 LEU A O 1
ATOM 678 N N . LYS A 1 89 ? -7.959 3.749 11.503 1.00 61.00 89 LYS A N 1
AT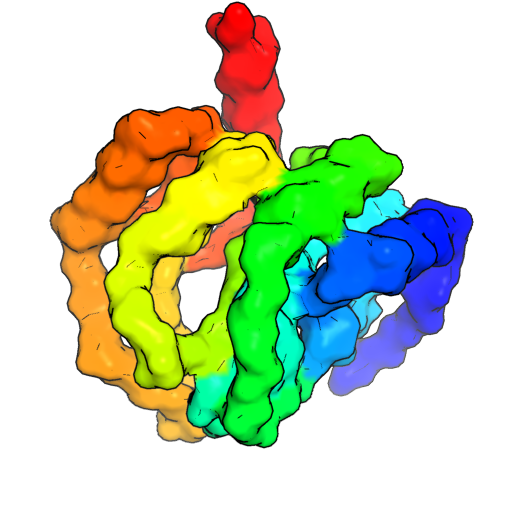OM 679 C CA . LYS A 1 89 ? -7.776 5.198 11.423 1.00 61.00 89 LYS A CA 1
ATOM 680 C C . LYS A 1 89 ? -6.758 5.547 10.349 1.00 61.00 89 LYS A C 1
ATOM 682 O O . LYS A 1 89 ? -6.868 6.587 9.723 1.00 61.00 89 LYS A O 1
ATOM 687 N N . HIS A 1 90 ? -5.784 4.670 10.145 1.00 63.78 90 HIS A N 1
ATOM 688 C CA . HIS A 1 90 ? -4.713 4.855 9.187 1.00 63.78 90 HIS A CA 1
ATOM 689 C C . HIS A 1 90 ? -4.343 3.497 8.590 1.00 63.78 90 HIS A C 1
ATOM 691 O O . HIS A 1 90 ? -4.026 2.552 9.323 1.00 63.78 90 HIS A O 1
ATOM 697 N N . VAL A 1 91 ? -4.403 3.401 7.264 1.00 67.44 91 VAL A N 1
ATOM 698 C CA . VAL A 1 91 ? -4.031 2.207 6.506 1.00 67.44 91 VAL A CA 1
ATOM 699 C C . VAL A 1 91 ? -2.985 2.596 5.474 1.00 67.44 91 VAL A C 1
ATOM 701 O O . VAL A 1 91 ? -3.159 3.556 4.733 1.00 67.44 91 VAL A O 1
ATOM 704 N N . VAL A 1 92 ? -1.881 1.858 5.454 1.00 72.00 92 VAL A N 1
ATOM 705 C CA . VAL A 1 92 ? -0.865 1.975 4.406 1.00 72.00 92 VAL A CA 1
ATOM 706 C C . VAL A 1 92 ? -1.027 0.764 3.507 1.00 72.00 92 VAL A C 1
ATOM 708 O O . VAL A 1 92 ? -1.028 -0.359 4.007 1.00 72.00 92 VAL A O 1
ATOM 711 N N . ILE A 1 93 ? -1.163 0.970 2.204 1.00 66.56 93 ILE A N 1
ATOM 712 C CA . ILE A 1 93 ? -1.251 -0.128 1.241 1.00 66.56 93 ILE A CA 1
ATOM 713 C C . ILE A 1 93 ? 0.043 -0.156 0.441 1.00 66.56 93 ILE A C 1
ATOM 715 O O . ILE A 1 93 ? 0.543 0.872 -0.007 1.00 66.56 93 ILE A O 1
ATOM 719 N N . THR A 1 94 ? 0.620 -1.341 0.333 1.00 76.06 94 THR A N 1
ATOM 720 C CA . THR A 1 94 ? 1.818 -1.634 -0.450 1.00 76.06 94 THR A CA 1
ATOM 721 C C . THR A 1 94 ? 1.591 -2.949 -1.188 1.00 76.06 94 THR A C 1
ATOM 723 O O . THR A 1 94 ? 0.571 -3.595 -0.973 1.00 76.06 94 THR A O 1
ATOM 726 N N . SER A 1 95 ? 2.503 -3.365 -2.053 1.00 76.44 95 SER A N 1
ATOM 727 C CA . SER A 1 95 ? 2.356 -4.585 -2.843 1.00 76.44 95 SER A CA 1
ATOM 728 C C . SER A 1 95 ? 3.656 -5.376 -2.869 1.00 76.44 95 SER A C 1
ATOM 730 O O . SER A 1 95 ? 4.722 -4.873 -2.508 1.00 76.44 95 SER A O 1
ATOM 732 N N . VAL A 1 96 ? 3.555 -6.629 -3.295 1.00 76.44 96 VAL A N 1
ATOM 733 C CA . VAL A 1 96 ? 4.702 -7.362 -3.837 1.00 76.44 96 VAL A CA 1
ATOM 734 C C . VAL A 1 96 ? 4.962 -6.941 -5.285 1.00 76.44 96 VAL A C 1
ATOM 736 O O . VAL A 1 96 ? 4.072 -6.390 -5.937 1.00 76.4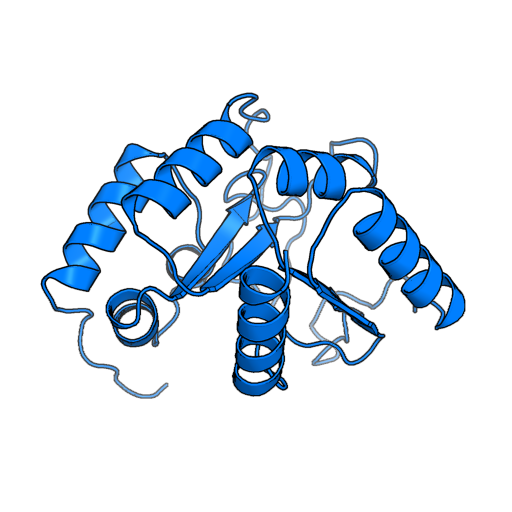4 96 VAL A O 1
ATOM 739 N N . ASP A 1 97 ? 6.167 -7.205 -5.790 1.00 78.12 97 ASP A N 1
ATOM 740 C CA . ASP A 1 97 ? 6.431 -7.074 -7.223 1.00 78.12 97 ASP A CA 1
ATOM 741 C C . ASP A 1 97 ? 5.727 -8.217 -7.973 1.00 78.12 97 ASP A C 1
ATOM 743 O O . ASP A 1 97 ? 5.793 -9.383 -7.560 1.00 78.12 97 ASP A O 1
ATOM 747 N N . ARG A 1 98 ? 5.038 -7.851 -9.059 1.00 76.00 98 ARG A N 1
ATOM 748 C CA . ARG A 1 98 ? 4.300 -8.734 -9.970 1.00 76.00 98 ARG A CA 1
ATOM 749 C C . ARG A 1 98 ? 4.734 -8.481 -11.406 1.00 76.00 98 ARG A C 1
ATOM 751 O O . ARG A 1 98 ? 3.958 -8.004 -12.227 1.00 76.00 98 ARG A O 1
ATOM 758 N N . ASP A 1 99 ? 5.990 -8.809 -11.700 1.00 75.62 99 ASP A N 1
ATOM 759 C CA . ASP A 1 99 ? 6.550 -8.672 -13.055 1.00 75.62 99 ASP A CA 1
ATOM 760 C C . ASP A 1 99 ? 5.811 -9.544 -14.100 1.00 75.62 99 ASP A C 1
ATOM 762 O O . ASP A 1 99 ? 6.029 -9.408 -15.300 1.00 75.62 99 ASP A O 1
ATOM 766 N N . ASP A 1 100 ? 4.944 -10.461 -13.653 1.00 75.12 100 ASP A N 1
ATOM 767 C CA . ASP A 1 100 ? 4.062 -11.275 -14.489 1.00 75.12 100 ASP A CA 1
ATOM 768 C C . ASP A 1 100 ? 2.802 -10.535 -14.986 1.00 75.12 100 ASP A C 1
ATOM 770 O O . ASP A 1 100 ? 2.068 -11.078 -15.814 1.00 75.12 100 ASP A O 1
ATOM 774 N N . LEU A 1 101 ? 2.542 -9.313 -14.506 1.00 68.31 101 LEU A N 1
ATOM 775 C CA . LEU A 1 101 ? 1.385 -8.495 -14.879 1.00 68.31 101 LEU A CA 1
ATOM 776 C C . LEU A 1 101 ? 1.796 -7.278 -15.732 1.00 68.31 101 LEU A C 1
ATOM 778 O O . LEU A 1 101 ? 2.906 -6.772 -15.585 1.00 68.31 101 LEU A O 1
ATOM 782 N N . PRO A 1 102 ? 0.912 -6.758 -16.606 1.00 61.19 102 PRO A N 1
ATOM 783 C CA . PRO A 1 102 ? 1.158 -5.500 -17.314 1.00 61.19 102 PRO A CA 1
ATOM 784 C C . PRO A 1 102 ? 1.178 -4.302 -16.339 1.00 61.19 102 PRO A C 1
ATOM 786 O O . PRO A 1 102 ? 0.296 -4.184 -15.489 1.00 61.19 102 PRO A O 1
ATOM 789 N N . ASP A 1 103 ? 2.156 -3.400 -16.468 1.00 55.50 103 ASP A N 1
ATOM 790 C CA . ASP A 1 103 ? 2.458 -2.351 -15.476 1.00 55.50 103 ASP A CA 1
ATOM 791 C C . ASP A 1 103 ? 1.333 -1.319 -15.186 1.00 55.50 103 ASP A C 1
ATOM 793 O O . ASP A 1 103 ? 0.823 -0.624 -16.068 1.00 55.50 103 ASP A O 1
ATOM 797 N N . GLY A 1 104 ? 1.069 -1.105 -13.886 1.00 54.00 104 GLY A N 1
ATOM 798 C CA . GLY A 1 104 ? 1.237 0.203 -13.223 1.00 54.00 104 GLY A CA 1
ATOM 799 C C . GLY A 1 104 ? 0.008 1.072 -12.914 1.00 54.00 104 GLY A C 1
ATOM 800 O O . GLY A 1 104 ? -0.073 1.635 -11.822 1.00 54.00 104 GLY A O 1
ATOM 801 N N . VAL A 1 105 ? -0.959 1.215 -13.824 1.00 52.16 105 VAL A N 1
ATOM 802 C CA . VAL A 1 105 ? -2.059 2.201 -13.639 1.00 52.16 105 VAL A CA 1
ATOM 803 C C . VAL A 1 105 ? -3.224 1.645 -12.813 1.00 52.16 105 VAL A C 1
ATOM 805 O O . VAL A 1 105 ? -3.920 2.400 -12.133 1.00 52.16 105 VAL A O 1
ATOM 808 N N . GLN A 1 106 ? -3.386 0.322 -12.797 1.00 61.50 106 GLN A N 1
ATOM 809 C CA . GLN A 1 106 ? -4.513 -0.351 -12.151 1.00 61.50 106 GLN A CA 1
ATOM 810 C C . GLN A 1 106 ? -4.550 -0.137 -10.627 1.00 61.50 106 GLN A C 1
ATOM 812 O O . GLN A 1 106 ? -5.617 0.037 -10.047 1.00 61.50 106 GLN A O 1
ATOM 817 N N . VAL A 1 107 ? -3.383 -0.021 -9.982 1.00 65.88 107 VAL A N 1
ATOM 818 C CA . VAL A 1 107 ? -3.288 0.061 -8.516 1.00 65.88 107 VAL A CA 1
ATOM 819 C C . VAL A 1 107 ? -4.010 1.288 -7.955 1.00 65.88 107 VAL A C 1
ATOM 821 O O . VAL A 1 107 ? -4.676 1.189 -6.930 1.00 65.88 107 VAL A O 1
ATOM 824 N N . MET A 1 108 ? -3.930 2.454 -8.604 1.00 69.88 108 MET A N 1
ATOM 825 C CA . MET A 1 108 ? -4.618 3.649 -8.095 1.00 69.88 108 MET A CA 1
ATOM 826 C C . MET A 1 108 ? -6.145 3.533 -8.194 1.00 69.88 108 MET A C 1
ATOM 828 O O . MET A 1 108 ? -6.848 4.034 -7.316 1.00 69.88 108 MET A O 1
ATOM 832 N N . ASP A 1 109 ? -6.645 2.872 -9.239 1.00 67.25 109 ASP A N 1
ATOM 833 C CA . ASP A 1 109 ? -8.078 2.625 -9.430 1.00 67.25 109 ASP A CA 1
ATOM 834 C C . ASP A 1 109 ? -8.607 1.588 -8.434 1.00 67.25 109 ASP A C 1
ATOM 836 O O . ASP A 1 109 ? -9.672 1.783 -7.841 1.00 67.25 109 ASP A O 1
ATOM 840 N N . ASP A 1 110 ? -7.828 0.541 -8.166 1.00 65.69 110 ASP A N 1
ATOM 841 C CA . ASP A 1 110 ? -8.155 -0.475 -7.163 1.00 65.69 110 ASP A CA 1
ATOM 842 C C . ASP A 1 110 ? -8.207 0.135 -5.753 1.00 65.69 110 ASP A C 1
ATOM 844 O O . ASP A 1 110 ? -9.142 -0.102 -4.985 1.00 65.69 110 ASP A O 1
ATOM 848 N N . LEU A 1 111 ? -7.237 0.993 -5.423 1.00 71.38 111 LEU A N 1
ATOM 849 C CA . LEU A 1 111 ? -7.184 1.712 -4.151 1.00 71.38 111 LEU A CA 1
ATOM 850 C C . LEU A 1 111 ? -8.377 2.659 -3.970 1.00 71.38 111 LEU A C 1
ATOM 852 O O . LEU A 1 111 ? -8.941 2.740 -2.877 1.00 71.38 111 LEU A O 1
ATOM 856 N N . ARG A 1 112 ? -8.802 3.359 -5.026 1.00 77.94 112 ARG A N 1
ATOM 857 C CA . ARG A 1 112 ? -9.991 4.218 -4.951 1.00 77.94 112 ARG A CA 1
ATOM 858 C C . ARG A 1 112 ? -11.288 3.440 -4.865 1.00 77.94 112 ARG A C 1
ATOM 860 O O . ARG A 1 112 ? -12.163 3.842 -4.101 1.00 77.94 112 ARG A O 1
ATOM 867 N N . SER A 1 113 ? -11.380 2.307 -5.555 1.00 67.19 113 SER A N 1
ATOM 868 C CA . SER A 1 113 ? -12.498 1.368 -5.412 1.00 67.19 113 SER A CA 1
ATOM 869 C C . SER A 1 113 ? -12.602 0.818 -3.985 1.00 67.19 113 SER A C 1
ATOM 871 O O . SER A 1 113 ? -13.700 0.560 -3.500 1.00 67.19 113 SER A O 1
ATOM 873 N N . ALA A 1 114 ? -11.472 0.707 -3.280 1.00 65.69 114 ALA A N 1
ATOM 874 C CA . ALA A 1 114 ? -11.411 0.330 -1.869 1.00 65.69 114 ALA A CA 1
ATOM 875 C C . ALA A 1 114 ? -11.615 1.501 -0.879 1.00 65.69 114 ALA A C 1
ATOM 877 O O . ALA A 1 114 ? -11.365 1.336 0.316 1.00 65.69 114 ALA A O 1
ATO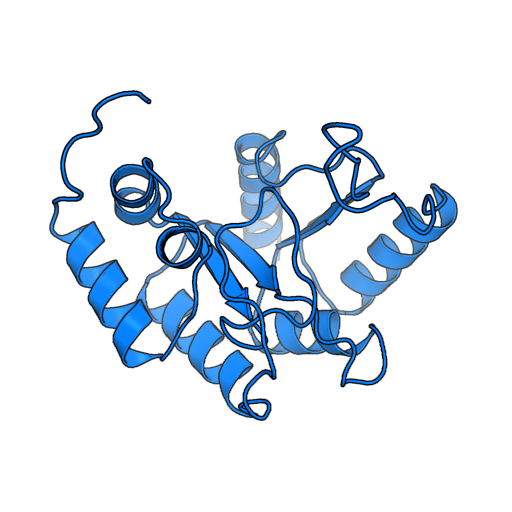M 878 N N . GLU A 1 115 ? -12.059 2.672 -1.356 1.00 71.25 115 GLU A N 1
ATOM 879 C CA . GLU A 1 115 ? -12.307 3.884 -0.556 1.00 71.25 115 GLU A CA 1
ATOM 880 C C . GLU A 1 115 ? -11.062 4.395 0.202 1.00 71.25 115 GLU A C 1
ATOM 882 O O . GLU A 1 115 ? -11.150 4.944 1.301 1.00 71.25 115 GLU A O 1
ATOM 887 N N . VAL A 1 116 ? -9.868 4.221 -0.376 1.00 67.00 116 VAL A N 1
ATOM 888 C CA . VAL A 1 116 ? -8.613 4.679 0.237 1.00 67.00 116 VAL A CA 1
ATOM 889 C C . VAL A 1 116 ? -8.438 6.172 0.011 1.00 67.00 116 VAL A C 1
ATOM 891 O O . VAL A 1 116 ? -8.259 6.628 -1.115 1.00 67.00 116 VAL A O 1
ATOM 894 N N . ASP A 1 117 ? -8.450 6.945 1.090 1.00 75.00 117 ASP A N 1
ATOM 895 C CA . ASP A 1 117 ? -8.427 8.408 1.014 1.00 75.00 117 ASP A CA 1
ATOM 896 C C . ASP A 1 117 ? -7.026 9.019 0.885 1.00 75.00 117 ASP A C 1
ATOM 898 O O . ASP A 1 117 ? -6.898 10.141 0.400 1.00 75.00 117 ASP A O 1
ATOM 902 N N . PHE A 1 118 ? -5.978 8.310 1.314 1.00 78.12 118 PHE A N 1
ATOM 903 C CA . PHE A 1 118 ? -4.604 8.815 1.327 1.00 78.12 118 PHE A CA 1
ATOM 904 C C . PHE A 1 118 ? -3.639 7.809 0.702 1.00 78.12 118 PHE A C 1
ATOM 906 O O . PHE A 1 118 ? -3.587 6.653 1.118 1.00 78.12 118 PHE A O 1
ATOM 913 N N . ILE A 1 119 ? -2.849 8.266 -0.269 1.00 75.62 119 ILE A N 1
ATOM 914 C CA . ILE A 1 119 ? -1.777 7.489 -0.895 1.00 75.62 119 ILE A CA 1
ATOM 915 C C . ILE A 1 119 ? -0.429 8.204 -0.760 1.00 75.62 119 ILE A C 1
ATOM 917 O O . ILE A 1 119 ? -0.332 9.431 -0.849 1.00 75.62 119 ILE A O 1
ATOM 921 N N . THR A 1 120 ? 0.629 7.416 -0.557 1.00 78.94 120 THR A N 1
ATOM 922 C CA . THR A 1 120 ? 2.013 7.901 -0.528 1.00 78.94 120 THR A CA 1
ATOM 923 C C . THR A 1 120 ? 2.821 7.240 -1.641 1.00 78.94 120 THR A C 1
ATOM 925 O O . THR A 1 120 ? 2.760 6.026 -1.813 1.00 78.94 120 THR A O 1
ATOM 928 N N . ILE A 1 121 ? 3.560 8.041 -2.404 1.00 78.06 121 ILE A N 1
ATOM 929 C CA . ILE A 1 121 ? 4.346 7.628 -3.568 1.00 78.06 121 ILE A CA 1
ATOM 930 C C . ILE A 1 121 ? 5.775 8.125 -3.350 1.00 78.06 121 ILE A C 1
ATOM 932 O O . ILE A 1 121 ? 6.002 9.323 -3.157 1.00 78.06 121 ILE A O 1
ATOM 936 N N . GLY A 1 122 ? 6.737 7.202 -3.324 1.00 79.31 122 GLY A N 1
ATOM 937 C CA . GLY A 1 122 ? 8.128 7.487 -2.975 1.00 79.31 122 GLY A CA 1
ATOM 938 C C . GLY A 1 122 ? 9.131 6.778 -3.875 1.00 79.31 122 GLY A C 1
ATOM 939 O O . GLY A 1 122 ? 8.847 5.703 -4.395 1.00 79.31 122 GLY A O 1
ATOM 940 N N . GLN A 1 123 ? 10.325 7.358 -4.034 1.00 78.88 123 GLN A N 1
ATOM 941 C CA . GLN A 1 123 ? 11.418 6.703 -4.757 1.00 78.88 123 GLN A CA 1
ATOM 942 C C . GLN A 1 123 ? 11.994 5.572 -3.905 1.00 78.88 123 GLN A C 1
ATOM 944 O O . GLN A 1 123 ? 12.385 5.774 -2.746 1.00 78.88 123 GLN A O 1
ATOM 949 N N . TYR A 1 124 ? 12.139 4.402 -4.521 1.00 76.75 124 TYR A N 1
ATOM 950 C CA . TYR A 1 124 ? 12.976 3.348 -3.973 1.00 76.75 124 TYR A CA 1
ATOM 951 C C . TYR A 1 124 ? 14.433 3.821 -3.939 1.00 76.75 124 TYR A C 1
ATOM 953 O O . TYR A 1 124 ? 15.037 4.073 -4.983 1.00 76.75 124 TYR A O 1
ATOM 961 N N . LEU A 1 125 ? 14.994 3.955 -2.736 1.00 75.69 125 LEU A N 1
ATOM 962 C CA . LEU A 1 125 ? 16.411 4.247 -2.539 1.00 75.69 125 LEU A CA 1
ATOM 963 C C . LEU A 1 125 ? 17.106 2.993 -2.041 1.00 75.69 125 LEU A C 1
ATOM 965 O O . LEU A 1 125 ? 16.720 2.443 -1.010 1.00 75.69 125 LEU A O 1
ATOM 969 N N . GLN A 1 126 ? 18.142 2.580 -2.765 1.00 76.94 126 GLN A N 1
ATOM 970 C CA . GLN A 1 126 ? 18.965 1.435 -2.410 1.00 76.94 126 GLN A CA 1
ATOM 971 C C . GLN A 1 126 ? 19.683 1.702 -1.068 1.00 76.94 126 GLN A C 1
ATOM 973 O O . GLN A 1 126 ? 20.553 2.570 -1.013 1.00 76.94 126 GLN A O 1
ATOM 978 N N . PRO A 1 127 ? 19.375 0.968 0.019 1.00 60.84 127 PRO A N 1
ATOM 979 C CA . PRO A 1 127 ? 19.972 1.228 1.333 1.00 60.84 127 PRO A CA 1
ATOM 980 C C . PRO A 1 127 ? 21.449 0.835 1.420 1.00 60.84 127 PRO A C 1
ATOM 982 O O . PRO A 1 127 ? 22.239 1.500 2.084 1.00 60.84 127 PRO A O 1
ATOM 985 N N . THR A 1 128 ? 21.831 -0.271 0.773 1.00 63.72 128 THR A N 1
ATOM 986 C CA . THR A 1 128 ? 23.228 -0.717 0.671 1.00 63.72 128 THR A CA 1
ATOM 987 C C . THR A 1 128 ? 23.480 -1.374 -0.681 1.00 63.72 128 THR A C 1
ATOM 989 O O . THR A 1 128 ? 22.547 -1.863 -1.315 1.00 63.72 128 THR A O 1
ATOM 992 N N . SER A 1 129 ? 24.746 -1.494 -1.081 1.00 71.44 129 SER A N 1
ATOM 993 C CA . SER A 1 129 ? 25.167 -2.122 -2.346 1.00 71.44 129 SER A CA 1
ATOM 994 C C . SER A 1 129 ? 24.720 -3.579 -2.536 1.00 71.44 129 SER A C 1
ATOM 996 O O . SER A 1 129 ? 24.783 -4.095 -3.648 1.00 71.44 129 SER A O 1
ATOM 998 N N . LYS A 1 130 ? 24.254 -4.244 -1.470 1.00 59.00 130 LYS A N 1
ATOM 999 C CA . LYS A 1 130 ? 23.697 -5.607 -1.508 1.00 59.00 130 LYS A CA 1
ATOM 1000 C C . LYS A 1 130 ? 22.199 -5.656 -1.849 1.00 59.00 130 LYS A C 1
ATOM 1002 O O . LYS A 1 130 ? 21.656 -6.744 -1.994 1.00 59.00 130 LYS A O 1
ATOM 1007 N N . HIS A 1 131 ? 21.518 -4.511 -1.908 1.00 54.25 131 HIS A N 1
ATOM 1008 C CA . HIS A 1 131 ? 20.080 -4.421 -2.190 1.00 54.25 131 HIS A CA 1
ATOM 1009 C C . HIS A 1 131 ? 19.820 -4.313 -3.697 1.00 54.25 131 HIS A C 1
ATOM 1011 O O . HIS A 1 131 ? 20.756 -4.064 -4.460 1.00 54.25 131 HIS A O 1
ATOM 1017 N N . ALA A 1 132 ? 18.555 -4.469 -4.113 1.00 55.81 132 ALA A N 1
ATOM 1018 C CA . ALA A 1 132 ? 18.148 -4.256 -5.499 1.00 55.81 132 ALA A CA 1
ATOM 1019 C C . ALA A 1 132 ? 18.692 -2.915 -5.999 1.00 55.81 132 ALA A C 1
ATOM 1021 O O . ALA A 1 132 ? 18.662 -1.907 -5.286 1.00 55.81 132 ALA A O 1
ATOM 1022 N N . LYS A 1 133 ? 19.268 -2.926 -7.200 1.00 67.69 133 LYS A N 1
ATOM 1023 C CA . LYS A 1 133 ? 19.752 -1.690 -7.801 1.00 67.69 133 LYS A CA 1
ATOM 1024 C C . LYS A 1 133 ? 18.547 -0.822 -8.122 1.00 67.69 133 LYS A C 1
ATOM 1026 O O . LYS A 1 133 ? 17.496 -1.331 -8.504 1.00 67.69 133 LYS A O 1
ATOM 1031 N N . VAL A 1 134 ? 18.715 0.481 -7.947 1.00 70.75 134 VAL A N 1
ATOM 1032 C CA . VAL A 1 134 ? 17.755 1.430 -8.497 1.00 70.75 134 VAL A CA 1
ATOM 1033 C C . VAL A 1 134 ? 17.782 1.247 -10.010 1.00 70.75 134 VAL A C 1
ATOM 1035 O O . VAL A 1 134 ? 18.829 1.443 -10.622 1.00 70.75 134 VAL A O 1
ATOM 1038 N N . ASP A 1 135 ? 16.660 0.812 -10.573 1.00 72.06 135 ASP A N 1
ATOM 1039 C CA . ASP A 1 135 ? 16.505 0.638 -12.017 1.00 72.06 135 ASP A CA 1
ATOM 1040 C C . ASP A 1 135 ? 16.490 2.003 -12.715 1.00 72.06 135 ASP A C 1
ATOM 1042 O O . ASP A 1 135 ? 17.325 2.296 -13.568 1.00 72.06 135 ASP A O 1
ATOM 1046 N N . ARG A 1 136 ? 15.625 2.902 -12.229 1.00 80.00 136 ARG A N 1
ATOM 1047 C CA . ARG A 1 136 ? 15.628 4.316 -12.598 1.00 80.00 136 ARG A CA 1
ATOM 1048 C C . ARG A 1 136 ? 15.294 5.216 -11.418 1.00 80.00 136 ARG A C 1
ATOM 1050 O O . ARG A 1 136 ? 14.576 4.829 -10.491 1.00 80.00 136 ARG A O 1
ATOM 1057 N N . TYR A 1 137 ? 15.795 6.441 -11.496 1.00 81.19 137 TYR A N 1
ATOM 1058 C CA . TYR A 1 137 ? 15.338 7.536 -10.655 1.00 81.19 137 TYR A CA 1
ATOM 1059 C C . TYR A 1 137 ? 14.192 8.241 -11.368 1.00 81.19 137 TYR A C 1
ATOM 1061 O O . TYR A 1 137 ? 14.354 8.713 -12.491 1.00 81.19 137 TYR A O 1
ATOM 1069 N N . VAL A 1 138 ? 13.036 8.263 -10.718 1.00 77.75 138 VAL A N 1
ATOM 1070 C CA . VAL A 1 138 ? 11.845 8.972 -11.182 1.00 77.75 138 VAL A CA 1
ATOM 1071 C C . VAL A 1 138 ? 12.071 10.473 -11.000 1.00 77.75 138 VAL A C 1
ATOM 1073 O O . VAL A 1 138 ? 12.550 10.905 -9.944 1.00 77.75 138 VAL A O 1
ATOM 1076 N N . THR A 1 139 ? 11.753 11.273 -12.018 1.00 81.12 139 THR A N 1
ATOM 1077 C CA . THR A 1 139 ? 11.961 12.725 -11.954 1.00 81.12 139 THR A CA 1
ATOM 1078 C C . THR A 1 139 ? 10.904 13.407 -11.079 1.00 81.12 139 THR A C 1
ATOM 1080 O O . THR A 1 139 ? 9.809 12.869 -10.879 1.00 81.12 139 THR A O 1
ATOM 1083 N N . PRO A 1 140 ? 11.186 14.605 -10.535 1.00 85.06 140 PRO A N 1
ATOM 1084 C CA . PRO A 1 140 ? 10.182 15.383 -9.812 1.00 85.06 140 PRO A CA 1
ATOM 1085 C C . PRO A 1 140 ? 8.897 15.627 -10.620 1.00 85.06 140 PRO A C 1
ATOM 1087 O O . PRO A 1 140 ? 7.806 15.548 -10.061 1.00 85.06 140 PRO A O 1
ATOM 1090 N N . GLU A 1 141 ? 9.005 15.855 -11.930 1.00 80.00 141 GLU A N 1
ATOM 1091 C CA . GLU A 1 141 ? 7.859 16.058 -12.826 1.00 80.00 141 GLU A CA 1
ATOM 1092 C C . GLU A 1 141 ? 6.992 14.798 -12.934 1.00 80.00 141 GLU A C 1
ATOM 1094 O O . GLU A 1 141 ? 5.765 14.889 -12.924 1.00 80.00 141 GLU A O 1
ATOM 1099 N N . GLU A 1 142 ? 7.609 13.615 -12.977 1.00 69.12 142 GLU A N 1
ATOM 1100 C CA . GLU A 1 142 ? 6.881 12.345 -12.945 1.00 69.12 142 GLU A CA 1
ATOM 1101 C C . GLU A 1 142 ? 6.164 12.136 -11.600 1.00 69.12 142 GLU A C 1
ATOM 1103 O O . GLU A 1 142 ? 5.018 11.687 -11.578 1.00 69.12 142 GLU A O 1
ATOM 1108 N N . PHE A 1 143 ? 6.780 12.514 -10.472 1.00 77.88 143 PHE A N 1
ATOM 1109 C CA . PHE A 1 143 ? 6.110 12.468 -9.164 1.00 77.88 143 PHE A CA 1
ATOM 1110 C C . PHE A 1 143 ? 4.913 13.423 -9.078 1.00 77.88 143 PHE A C 1
ATOM 1112 O O . PHE A 1 143 ? 3.882 13.046 -8.508 1.00 77.88 143 PHE A O 1
ATOM 1119 N N . GLU A 1 144 ? 5.016 14.627 -9.646 1.00 78.12 144 GLU A N 1
ATOM 1120 C CA . GLU A 1 144 ? 3.885 15.557 -9.750 1.00 78.12 144 GLU A CA 1
ATOM 1121 C C . GLU A 1 144 ? 2.794 15.011 -10.677 1.00 78.12 144 GLU A C 1
ATOM 1123 O O . GLU A 1 144 ? 1.608 15.120 -10.365 1.00 78.12 144 GLU A O 1
ATOM 1128 N N . HIS A 1 145 ? 3.169 14.328 -11.760 1.00 69.19 145 HIS A N 1
ATOM 1129 C CA . HIS A 1 145 ? 2.205 13.642 -12.612 1.00 69.19 145 HIS A CA 1
ATOM 1130 C C . HIS A 1 145 ? 1.451 12.541 -11.850 1.00 69.19 145 HIS A C 1
ATOM 1132 O O . HIS A 1 145 ? 0.220 12.513 -11.872 1.00 69.19 145 HIS A O 1
ATOM 1138 N N . TYR A 1 146 ? 2.146 11.682 -11.097 1.00 71.69 146 TYR A N 1
ATOM 1139 C CA . TYR A 1 146 ? 1.493 10.656 -10.273 1.00 71.69 146 TYR A CA 1
ATOM 1140 C C . TYR A 1 146 ? 0.564 11.252 -9.218 1.00 71.69 146 TYR A C 1
ATOM 1142 O O . TYR A 1 146 ? -0.522 10.728 -8.966 1.00 71.69 146 TYR A O 1
ATOM 1150 N N . LYS A 1 147 ? 0.969 12.374 -8.622 1.00 78.50 147 LYS A N 1
ATOM 1151 C CA . LYS A 1 147 ? 0.154 13.119 -7.665 1.00 78.50 147 LYS A CA 1
ATOM 1152 C C . LYS A 1 147 ? -1.119 13.658 -8.305 1.00 78.50 147 LYS A C 1
ATOM 1154 O O . LYS A 1 147 ? -2.196 13.484 -7.742 1.00 78.50 147 LYS A O 1
ATOM 1159 N N . TYR A 1 148 ? -1.001 14.274 -9.480 1.00 78.50 148 TYR A N 1
ATOM 1160 C CA . TYR A 1 148 ? -2.136 14.770 -10.252 1.00 78.50 148 TYR A CA 1
ATOM 1161 C C . TYR A 1 148 ? -3.116 13.644 -10.590 1.00 78.50 148 TYR A C 1
ATOM 1163 O O . TYR A 1 148 ? -4.311 13.776 -10.335 1.00 78.50 148 TYR A O 1
ATOM 1171 N N . VAL A 1 149 ? -2.611 12.515 -11.095 1.00 70.62 149 VAL A N 1
ATOM 1172 C CA . VAL A 1 149 ? -3.434 11.347 -11.439 1.00 70.62 149 VAL A CA 1
ATOM 1173 C C . VAL A 1 149 ? -4.153 10.795 -10.206 1.00 70.62 149 VAL A C 1
ATOM 1175 O O . VAL A 1 149 ? -5.344 10.501 -10.277 1.00 70.62 149 VAL A O 1
ATOM 1178 N N . ALA A 1 150 ? -3.478 10.704 -9.059 1.00 77.06 150 ALA A N 1
ATOM 1179 C CA . ALA A 1 150 ? -4.107 10.280 -7.813 1.00 77.06 150 ALA A CA 1
ATOM 1180 C C . ALA A 1 150 ? -5.213 11.260 -7.367 1.00 77.06 150 ALA A C 1
ATOM 1182 O O . ALA A 1 150 ? -6.339 10.844 -7.093 1.00 77.06 150 ALA A O 1
ATOM 1183 N N . TYR A 1 151 ? -4.967 12.571 -7.373 1.00 81.88 151 TYR A N 1
ATOM 1184 C CA . TYR A 1 151 ? -6.031 13.532 -7.059 1.00 81.88 151 TYR A CA 1
ATOM 1185 C C . TYR A 1 151 ? -7.211 13.439 -8.030 1.00 81.88 151 TYR A C 1
ATOM 1187 O O . TYR A 1 151 ? -8.359 13.431 -7.593 1.00 81.88 151 TYR A O 1
ATOM 1195 N N . PHE A 1 152 ? -6.946 13.292 -9.329 1.00 76.12 152 PHE A N 1
ATOM 1196 C CA . PHE A 1 152 ? -7.984 13.127 -10.346 1.00 76.12 152 PHE A CA 1
ATOM 1197 C C . PHE A 1 152 ? -8.843 11.874 -10.113 1.00 76.12 152 PHE A C 1
ATOM 1199 O O . PHE A 1 152 ? -10.054 11.909 -10.312 1.00 76.12 152 PHE A O 1
ATOM 1206 N N . LYS A 1 153 ? -8.239 10.783 -9.629 1.00 75.94 153 LYS A N 1
ATOM 1207 C CA . LYS A 1 153 ? -8.948 9.545 -9.260 1.00 75.94 153 LYS A CA 1
ATOM 1208 C C . LYS A 1 153 ? -9.741 9.664 -7.946 1.00 75.94 153 LYS A C 1
ATOM 1210 O O . LYS A 1 153 ? -10.517 8.770 -7.617 1.00 75.94 153 LYS A O 1
ATOM 1215 N N . GLY A 1 154 ? -9.591 10.764 -7.204 1.00 79.56 154 GLY A N 1
ATOM 1216 C CA . GLY A 1 154 ? -10.406 11.080 -6.027 1.00 79.56 154 GLY A CA 1
ATOM 1217 C C . GLY A 1 154 ? -9.766 10.741 -4.681 1.00 79.56 154 GLY A C 1
ATOM 1218 O O . GLY A 1 154 ? -10.485 10.588 -3.695 1.00 79.56 154 GLY A O 1
ATOM 1219 N N . PHE A 1 155 ? -8.437 10.608 -4.606 1.00 80.12 155 PHE A N 1
ATOM 1220 C CA . PHE A 1 155 ? -7.757 10.555 -3.308 1.00 80.12 155 PHE A CA 1
ATOM 1221 C C . PHE A 1 155 ? -7.875 11.920 -2.612 1.00 80.12 155 PHE A C 1
ATOM 1223 O O . PHE A 1 155 ? -7.602 12.957 -3.215 1.00 80.12 155 PHE A O 1
ATOM 1230 N N . LEU A 1 156 ? -8.255 11.929 -1.333 1.00 79.69 156 LEU A N 1
ATOM 1231 C CA . LEU A 1 156 ? -8.389 13.153 -0.531 1.00 79.69 156 LEU A CA 1
ATOM 1232 C C . LEU A 1 156 ? -7.032 13.754 -0.164 1.00 79.69 156 LEU A C 1
ATOM 1234 O O . LEU A 1 156 ? -6.904 14.961 0.038 1.00 79.69 156 LEU A O 1
ATOM 1238 N N . MET A 1 157 ? -6.007 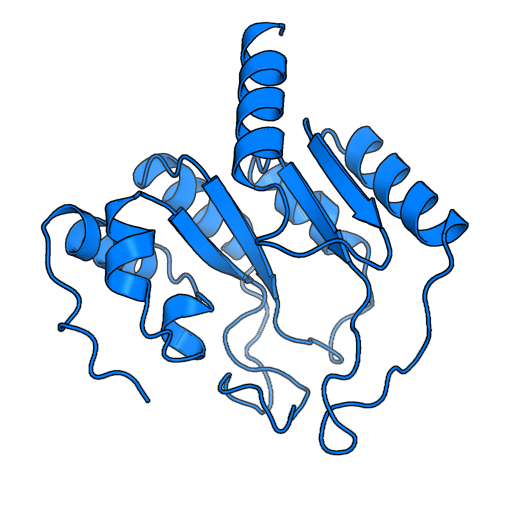12.912 -0.073 1.00 78.56 157 MET A N 1
ATOM 1239 C CA . MET A 1 157 ? -4.645 13.325 0.200 1.00 78.56 157 MET A CA 1
ATOM 1240 C C . MET A 1 157 ? -3.662 12.495 -0.622 1.00 78.56 157 MET A C 1
ATOM 1242 O O . MET A 1 157 ? -3.847 11.294 -0.816 1.00 78.56 157 MET A O 1
ATOM 1246 N N . VAL A 1 158 ? -2.587 13.134 -1.083 1.00 81.19 158 VAL A N 1
ATOM 1247 C CA . VAL A 1 158 ? -1.506 12.468 -1.806 1.00 81.19 158 VAL A CA 1
ATOM 1248 C C . VAL A 1 158 ? -0.169 13.064 -1.380 1.00 81.19 158 VAL A C 1
ATOM 1250 O O . VAL A 1 158 ? 0.040 14.271 -1.503 1.00 81.19 158 VAL A O 1
ATOM 1253 N N . ALA A 1 159 ? 0.760 12.224 -0.927 1.00 82.06 159 ALA A N 1
ATOM 1254 C CA . ALA A 1 159 ? 2.152 12.615 -0.717 1.00 82.06 159 ALA A CA 1
ATOM 1255 C C . ALA A 1 159 ? 3.011 11.926 -1.778 1.00 82.06 159 ALA A C 1
ATOM 1257 O O . ALA A 1 159 ? 3.147 10.708 -1.768 1.00 82.06 159 ALA A O 1
ATOM 1258 N N . SER A 1 160 ? 3.581 12.685 -2.711 1.00 82.62 160 SER A N 1
ATOM 1259 C CA . SER A 1 160 ? 4.333 12.147 -3.850 1.00 82.62 160 SER A CA 1
ATOM 1260 C C . SER A 1 160 ? 5.641 12.909 -3.991 1.00 82.62 160 SER A C 1
ATOM 1262 O O . SER A 1 160 ? 5.626 14.106 -4.258 1.00 82.62 160 SER A O 1
ATOM 1264 N N . SER A 1 161 ? 6.766 12.250 -3.724 1.00 81.44 161 SER A N 1
ATOM 1265 C CA . SER A 1 161 ? 8.100 12.843 -3.848 1.00 81.44 161 SER A CA 1
ATOM 1266 C C . SER A 1 161 ? 9.171 11.756 -3.745 1.00 81.44 161 SER A C 1
ATOM 1268 O O . SER A 1 161 ? 8.931 10.730 -3.105 1.00 81.44 161 SER A O 1
ATOM 1270 N N . PRO A 1 162 ? 10.399 11.979 -4.245 1.00 76.62 162 PRO A N 1
ATOM 1271 C CA . PRO A 1 162 ? 11.479 11.002 -4.100 1.00 76.62 162 PRO A CA 1
ATOM 1272 C C . PRO A 1 162 ? 11.751 10.593 -2.638 1.00 76.62 162 PRO A C 1
ATOM 1274 O O . PRO A 1 162 ? 12.110 9.449 -2.342 1.00 76.62 162 PRO A O 1
ATOM 1277 N N . LEU A 1 163 ? 11.539 11.517 -1.700 1.00 78.19 163 LEU A N 1
ATOM 1278 C CA . LEU A 1 163 ? 11.835 11.328 -0.280 1.00 78.19 163 LEU A CA 1
ATOM 1279 C C . LEU A 1 163 ? 10.614 10.940 0.558 1.00 78.19 163 LEU A C 1
ATOM 1281 O O . LEU A 1 163 ? 10.758 10.745 1.763 1.00 78.19 163 LEU A O 1
ATOM 1285 N N . THR A 1 164 ? 9.436 10.770 -0.047 1.00 74.62 164 THR A N 1
ATOM 1286 C CA . THR A 1 164 ? 8.243 10.317 0.674 1.00 74.62 164 THR A CA 1
ATOM 1287 C C . THR A 1 164 ? 8.514 8.958 1.319 1.00 74.62 164 THR A C 1
ATOM 1289 O O . THR A 1 164 ? 9.027 8.029 0.684 1.00 74.62 164 THR A O 1
ATOM 1292 N N . ARG A 1 165 ? 8.185 8.831 2.605 1.00 68.19 165 ARG A N 1
ATOM 1293 C CA . ARG A 1 165 ? 8.294 7.588 3.377 1.00 68.19 165 ARG A CA 1
ATOM 1294 C C . ARG A 1 165 ? 7.017 7.401 4.176 1.00 68.19 165 ARG A C 1
ATOM 1296 O O . ARG A 1 165 ? 6.503 8.364 4.729 1.00 68.19 165 ARG A O 1
ATOM 1303 N N . SER A 1 166 ? 6.576 6.154 4.319 1.00 61.50 166 SER A N 1
ATOM 1304 C CA . SER A 1 166 ? 5.354 5.778 5.050 1.00 61.50 166 SER A CA 1
ATOM 1305 C C . SER A 1 166 ? 5.324 6.203 6.527 1.00 61.50 166 SER A C 1
ATOM 1307 O O . SER A 1 166 ? 4.280 6.118 7.167 1.00 61.50 166 SER A O 1
ATOM 1309 N N . SER A 1 167 ? 6.455 6.650 7.082 1.00 51.84 167 SER A N 1
ATOM 1310 C CA . SER A 1 167 ? 6.606 7.091 8.471 1.00 51.84 167 SER A CA 1
ATOM 1311 C C . SER A 1 167 ? 6.987 8.567 8.639 1.00 51.84 167 SER A C 1
ATOM 1313 O O . SER A 1 167 ? 7.045 9.035 9.772 1.00 51.84 167 SER A O 1
ATOM 1315 N N . TYR A 1 168 ? 7.303 9.298 7.565 1.00 43.84 168 TYR A N 1
ATOM 1316 C CA . TYR A 1 168 ? 7.748 10.694 7.656 1.00 43.84 168 TYR A CA 1
ATOM 1317 C C . TYR A 1 168 ? 6.514 11.601 7.525 1.00 43.84 168 TYR A C 1
ATOM 1319 O O . TYR A 1 168 ? 5.818 11.508 6.525 1.00 43.84 168 TYR A O 1
ATOM 1327 N N . HIS A 1 169 ? 6.215 12.409 8.552 1.00 53.91 169 HIS A N 1
ATOM 1328 C CA . HIS A 1 169 ? 5.034 13.297 8.661 1.00 53.91 169 HIS A CA 1
ATOM 1329 C C . HIS A 1 169 ? 3.650 12.623 8.780 1.00 53.91 169 HIS A C 1
ATOM 1331 O O . HIS A 1 169 ? 2.639 13.319 8.777 1.00 53.91 169 HIS A O 1
ATOM 1337 N N . ALA A 1 170 ? 3.572 11.307 9.015 1.00 56.00 170 ALA A N 1
ATOM 1338 C CA . ALA A 1 170 ? 2.296 10.577 9.086 1.00 56.00 170 ALA A CA 1
ATOM 1339 C C . ALA A 1 170 ? 1.257 11.176 10.069 1.00 56.00 170 ALA A C 1
ATOM 1341 O O . ALA A 1 170 ? 0.062 11.100 9.808 1.00 56.00 170 ALA A O 1
ATOM 1342 N N . GLU A 1 171 ? 1.679 11.797 11.179 1.00 53.00 171 GLU A N 1
ATOM 1343 C CA . GLU A 1 171 ? 0.775 12.472 12.133 1.00 53.00 171 GLU A CA 1
ATOM 1344 C C . GLU A 1 171 ? 0.276 13.848 11.646 1.00 53.00 171 GLU A C 1
ATOM 1346 O O . GLU A 1 171 ? -0.886 14.201 11.877 1.00 53.00 171 GLU A O 1
ATOM 1351 N N . GLU A 1 172 ? 1.110 14.613 10.936 1.00 61.34 172 GLU A N 1
ATOM 1352 C CA . GLU A 1 172 ? 0.710 15.876 10.297 1.00 61.34 172 GLU A CA 1
ATOM 1353 C C . GLU A 1 172 ? -0.206 15.625 9.101 1.00 61.34 172 GLU A C 1
ATOM 1355 O O . GLU A 1 172 ? -1.245 16.274 8.965 1.00 61.34 172 GLU A O 1
ATOM 1360 N N . ASP A 1 173 ? 0.147 14.651 8.264 1.00 62.78 173 ASP A N 1
ATOM 1361 C CA . ASP A 1 173 ? -0.651 14.235 7.115 1.00 62.78 173 ASP A CA 1
ATOM 1362 C C . ASP A 1 173 ? -2.011 13.703 7.576 1.00 62.78 173 ASP A C 1
ATOM 1364 O O . ASP A 1 173 ? -3.053 14.083 7.045 1.00 62.78 173 ASP A O 1
ATOM 1368 N N . PHE A 1 174 ? -2.041 12.941 8.672 1.00 61.53 174 PHE A N 1
ATOM 1369 C CA . PHE A 1 174 ? -3.289 12.485 9.275 1.00 61.53 174 PHE A CA 1
ATOM 1370 C C . PHE A 1 174 ? -4.149 13.628 9.835 1.00 61.53 174 PHE A C 1
ATOM 1372 O O . PHE A 1 174 ? -5.379 13.599 9.729 1.00 61.53 174 PHE A O 1
ATOM 1379 N N . SER A 1 175 ? -3.523 14.650 10.420 1.00 63.59 175 SER A N 1
ATOM 1380 C CA . SER A 1 175 ? -4.234 15.831 10.923 1.00 63.59 175 SER A CA 1
ATOM 1381 C C . SER A 1 175 ? -4.860 16.631 9.779 1.00 63.59 175 SER A C 1
ATOM 1383 O O . SER A 1 175 ? -6.027 17.009 9.859 1.00 63.59 175 SER A O 1
ATOM 1385 N N . LYS A 1 176 ? -4.128 16.804 8.676 1.00 64.44 176 LYS A N 1
ATOM 1386 C CA . LYS A 1 176 ? -4.623 17.442 7.450 1.00 64.44 176 LYS A CA 1
ATOM 1387 C C . LYS A 1 176 ? -5.738 16.623 6.782 1.00 64.44 176 LYS A C 1
ATOM 1389 O O . LYS A 1 176 ? -6.749 17.200 6.392 1.00 64.44 176 LYS A O 1
ATOM 1394 N N . LEU A 1 177 ? -5.613 15.293 6.718 1.00 63.44 177 LEU A N 1
ATOM 1395 C CA . LEU A 1 177 ? -6.644 14.401 6.169 1.00 63.44 177 LEU A CA 1
ATOM 1396 C C . LEU A 1 177 ? -7.966 14.528 6.935 1.00 63.44 177 LEU A C 1
ATOM 1398 O O . LEU A 1 177 ? -9.033 14.594 6.326 1.00 63.44 177 LEU A O 1
ATOM 1402 N N . LYS A 1 178 ? -7.903 14.580 8.273 1.00 61.81 178 LYS A N 1
ATOM 1403 C CA . LYS A 1 178 ? -9.091 14.822 9.101 1.00 61.81 178 LYS A CA 1
ATOM 1404 C C . LYS A 1 178 ? -9.757 16.135 8.723 1.00 61.81 178 LYS A C 1
ATOM 1406 O O . LYS A 1 178 ? -10.960 16.136 8.495 1.00 61.81 178 LYS A O 1
ATOM 1411 N N . THR A 1 179 ? -8.990 17.217 8.614 1.00 66.31 179 THR A N 1
ATOM 1412 C CA . THR A 1 179 ? -9.522 18.520 8.201 1.00 66.31 179 THR A CA 1
ATOM 1413 C C . THR A 1 179 ? -10.231 18.427 6.851 1.00 66.31 179 THR A C 1
ATOM 1415 O O . THR A 1 179 ? -11.373 18.867 6.755 1.00 66.31 179 THR A O 1
ATOM 1418 N N . CYS A 1 180 ? -9.627 17.775 5.850 1.00 60.00 180 CYS A N 1
ATOM 1419 C CA . CYS A 1 180 ? -10.248 17.562 4.537 1.00 60.00 180 CYS A CA 1
ATOM 1420 C C . CYS A 1 180 ? -11.547 16.741 4.611 1.00 60.00 180 CYS A C 1
ATOM 1422 O O . CYS A 1 180 ? -12.519 17.089 3.953 1.00 60.00 180 CYS A O 1
ATOM 1424 N N . ARG A 1 181 ? -11.615 15.695 5.448 1.00 59.62 181 ARG A N 1
ATOM 1425 C CA . ARG A 1 181 ? -12.848 14.902 5.643 1.00 59.62 181 ARG A CA 1
ATOM 1426 C C . ARG A 1 181 ? -13.977 15.658 6.348 1.00 59.62 181 ARG A C 1
ATOM 1428 O O . ARG A 1 181 ? -15.123 15.269 6.178 1.00 59.62 181 ARG A O 1
ATOM 1435 N N . PHE A 1 182 ? -13.671 16.680 7.149 1.00 56.47 182 PHE A N 1
ATOM 1436 C CA . PHE A 1 182 ? -14.670 17.499 7.854 1.00 56.47 182 PHE A CA 1
ATOM 1437 C C . PHE A 1 182 ? -15.115 18.745 7.071 1.00 56.47 182 PHE A C 1
ATOM 1439 O O . PHE A 1 182 ? -16.018 19.441 7.523 1.00 56.47 182 PHE A O 1
ATOM 1446 N N . SER A 1 183 ? -14.466 19.051 5.943 1.00 52.84 183 SER A N 1
ATOM 1447 C CA . SER A 1 183 ? -14.771 20.219 5.101 1.00 52.84 183 SER A CA 1
ATOM 1448 C C . SER A 1 183 ? -15.468 19.866 3.776 1.00 52.84 183 SER A C 1
ATOM 1450 O O . SER A 1 183 ? -15.695 20.757 2.960 1.00 52.84 183 SER A O 1
ATOM 1452 N N . MET A 1 184 ? -15.841 18.592 3.598 1.00 46.56 184 MET A N 1
ATOM 1453 C CA . MET A 1 184 ? -16.787 18.088 2.589 1.00 46.56 184 MET A CA 1
ATOM 1454 C C . MET A 1 184 ? -18.142 17.811 3.234 1.00 46.56 184 MET A C 1
ATOM 1456 O O . MET A 1 184 ? -19.159 17.983 2.531 1.00 46.56 184 MET A O 1
#

Organism: NCBI:txid1147741

pLDDT: mean 73.94, std 10.39, range [41.72, 89.44]

Sequence (184 aa):
MRKTKAPAGRVFNETLDIVRLHKLHTVCKEAACPNIGECWNKRHATVMILGSVCTRACAFCKVATGIPDKLDPHEPENLAKAIKKLNLKHVVITSVDRDDLPDGVQVMDDLRSAEVDFITIGQYLQPTSKHAKVDRYVTPEEFEHYKYVAYFKGFLMVASSPLTRSSYHAEEDFSKLKTCRFSM